Protein AF-A0A6J8CSV7-F1 (afdb_monomer_lite)

InterPro domains:
  IPR000152 EGF-type aspartate/asparagine hydroxylation site [PS00010] (107-118)
  IPR000742 EGF-like domain [PS00022] (116-127)
  IPR000742 EGF-like domain [PS50026] (93-128)
  IPR000742 EGF-like domain [SM00181] (62-91)
  IPR000742 EGF-like domain [SM00181] (96-128)
  IPR000884 Thrombospondin type-1 (TSP1) repeat [PF00090] (6-43)
  IPR000884 Thrombospondin type-1 (TSP1) repeat [PS50092] (1-47)
  IPR000884 Thrombospondin type-1 (TSP1) repeat [SM00209] (4-68)
  IPR001881 EGF-like calcium-binding domain [SM00179] (93-128)
  IPR018097 EGF-like calcium-binding, conserved site [PS01187] (93-116)
  IPR036383 Thrombospondin type-1 repeat superfamily [G3DSA:2.20.100.10] (1-52)
  IPR036383 Thrombospondin type-1 repeat superfamily [SSF82895] (3-42)

Foldseek 3Di:
DKDKFDKDDWDDFPDPDDDTDIDIDTDIDFDVPDPPPDPVSRCVVVVPPPPPPPPPPPPPVLDDQQADAFHQDPVVRFTDHDQQFDDRRSPDGDFPCPVVQADAFDWDGDRNAIQGPHDPQADDRRRPHGDVVVVVVVVVVVVVVVVVVVVVVVVVVVVVVVVVVPDDDDDDDDDDDDDDDDDDDD

pLDDT: mean 77.78, std 17.69, range [32.94, 98.19]

Organism: Mytilus coruscus (NCBI:txid42192)

Secondary structure (DSSP, 8-state):
--EEEEEPPPPPPS-SSS-------EEEEPPTTSSS--HHHHHHHTT---GGG--------S-SS--SSEEEETTTTEEEEPTTEESSSS-EE--TTTT---SSEEEEEETTEEEEEE-TTEETTTT-EE-HHHHHHHHHHHHHHHHHHHHHHHHHHHHHHHHTT-----------PPP-------

Sequence (186 aa):
MCDILDWNNWSQCNATCGGGSRLRNRKINCNANWKPFTLENCLKNCNITDKKWMTKGMEHELCKPSCHNGTYNYIKQRCTCSIGFSGICCEKDKDECKEKPCQYGQCRDRVNDFYCKCHAFFEGKRCSEMKIWAIAFVSAAVLALMMLTCLFLFCIKKYGKDNNQRIEPQRNRNITRPTSKPCAWP

Radius of gyration: 48.18 Å; chains: 1; bounding box: 110×53×134 Å

Structure (mmCIF, N/CA/C/O backbone):
data_AF-A0A6J8CSV7-F1
#
_entry.id   AF-A0A6J8CSV7-F1
#
loop_
_atom_site.group_PDB
_atom_site.id
_atom_site.type_symbol
_atom_site.label_atom_id
_atom_site.label_alt_id
_atom_site.label_comp_id
_atom_site.label_asym_id
_atom_site.label_entity_id
_atom_site.label_seq_id
_atom_site.pdbx_PDB_ins_code
_atom_site.Cartn_x
_atom_site.Cartn_y
_atom_site.Cartn_z
_atom_site.occupancy
_atom_site.B_iso_or_equiv
_atom_site.auth_seq_id
_atom_site.auth_comp_id
_atom_site.auth_asym_id
_atom_site.auth_atom_id
_atom_site.pdbx_PDB_model_num
ATOM 1 N N . MET A 1 1 ? 2.158 -15.127 -24.846 1.00 77.00 1 MET A N 1
ATOM 2 C CA . MET A 1 1 ? 2.853 -15.187 -26.143 1.00 77.00 1 MET A CA 1
ATOM 3 C C . MET A 1 1 ? 4.097 -14.319 -26.097 1.00 77.00 1 MET A C 1
ATOM 5 O O . MET A 1 1 ? 4.109 -13.360 -25.329 1.00 77.00 1 MET A O 1
ATOM 9 N N . CYS A 1 2 ? 5.141 -14.727 -26.818 1.00 85.12 2 CYS A N 1
ATOM 10 C CA . CYS A 1 2 ? 6.313 -13.907 -27.100 1.00 85.12 2 CYS A CA 1
ATOM 11 C C . CYS A 1 2 ? 6.367 -13.707 -28.607 1.00 85.12 2 CYS A C 1
ATOM 13 O O . CYS A 1 2 ? 6.588 -14.686 -29.319 1.00 85.12 2 CYS A O 1
ATOM 15 N N . ASP A 1 3 ? 6.206 -12.470 -29.063 1.00 87.38 3 ASP A N 1
ATOM 16 C CA . ASP A 1 3 ? 6.235 -12.163 -30.489 1.00 87.38 3 ASP A CA 1
ATOM 17 C C . ASP A 1 3 ? 7.453 -11.287 -30.770 1.00 87.38 3 ASP A C 1
ATOM 19 O O . ASP A 1 3 ? 7.560 -10.153 -30.293 1.00 87.38 3 ASP A O 1
ATOM 23 N N . ILE A 1 4 ? 8.414 -11.839 -31.506 1.00 85.69 4 ILE A N 1
ATOM 24 C CA . ILE A 1 4 ? 9.614 -11.118 -31.926 1.00 85.69 4 ILE A CA 1
ATOM 25 C C . ILE A 1 4 ? 9.281 -10.456 -33.257 1.00 85.69 4 ILE A C 1
ATOM 27 O O . ILE A 1 4 ? 9.071 -11.143 -34.252 1.00 85.69 4 ILE A O 1
ATOM 31 N N . LEU A 1 5 ? 9.217 -9.128 -33.258 1.00 84.56 5 LEU A N 1
ATOM 32 C CA . LEU A 1 5 ? 8.944 -8.355 -34.461 1.00 84.56 5 LEU A CA 1
ATOM 33 C C . LEU A 1 5 ? 10.186 -8.290 -35.354 1.00 84.56 5 LEU A C 1
ATOM 35 O O . LEU A 1 5 ? 11.325 -8.462 -34.899 1.00 84.56 5 LEU A O 1
ATOM 39 N N . ASP A 1 6 ? 9.947 -8.002 -36.628 1.00 88.19 6 ASP A N 1
ATOM 40 C CA . ASP A 1 6 ? 11.003 -7.851 -37.615 1.00 88.19 6 ASP A CA 1
ATOM 41 C C . ASP A 1 6 ? 11.938 -6.680 -37.300 1.00 88.19 6 ASP A C 1
ATOM 43 O O . ASP A 1 6 ? 11.632 -5.741 -36.554 1.00 88.19 6 ASP A O 1
ATOM 47 N N . TRP A 1 7 ? 13.128 -6.757 -37.886 1.00 83.88 7 TRP A N 1
ATOM 48 C CA . TRP A 1 7 ? 14.096 -5.675 -37.838 1.00 83.88 7 TRP A CA 1
ATOM 49 C C . TRP A 1 7 ? 13.594 -4.452 -38.596 1.00 83.88 7 TRP A C 1
ATOM 51 O O . TRP A 1 7 ? 13.062 -4.562 -39.697 1.00 83.88 7 TRP A O 1
ATOM 61 N N . ASN A 1 8 ? 13.842 -3.273 -38.033 1.00 85.94 8 ASN A N 1
ATOM 62 C CA . ASN A 1 8 ? 13.690 -2.033 -38.769 1.00 85.94 8 ASN A CA 1
AT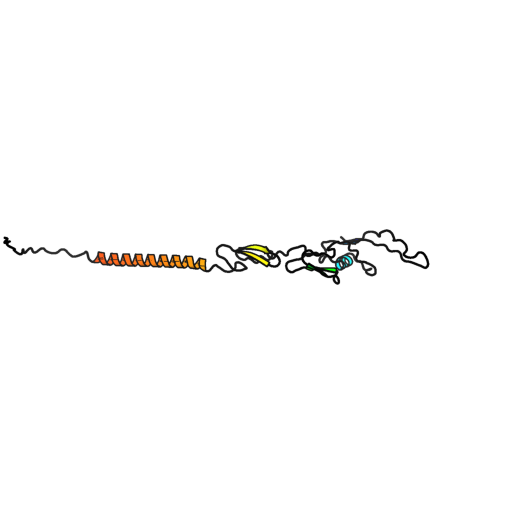OM 63 C C . ASN A 1 8 ? 14.792 -1.877 -39.835 1.00 85.94 8 ASN A C 1
ATOM 65 O O . ASN A 1 8 ? 15.772 -2.632 -39.897 1.00 85.94 8 ASN A O 1
ATOM 69 N N . ASN A 1 9 ? 14.622 -0.855 -40.672 1.00 92.81 9 ASN A N 1
ATOM 70 C CA . ASN A 1 9 ? 15.614 -0.492 -41.671 1.00 92.81 9 ASN A CA 1
ATOM 71 C C . ASN A 1 9 ? 16.932 -0.065 -41.014 1.00 92.81 9 ASN A C 1
ATOM 73 O O . ASN A 1 9 ? 16.951 0.612 -39.985 1.00 92.81 9 ASN A O 1
ATOM 77 N N . TRP A 1 10 ? 18.043 -0.427 -41.656 1.00 88.62 10 TRP A N 1
ATOM 78 C CA . TRP A 1 10 ? 19.374 0.003 -41.244 1.00 88.62 10 TRP A CA 1
ATOM 79 C C . TRP A 1 10 ? 19.507 1.529 -41.256 1.00 88.62 10 TRP A C 1
ATOM 81 O O . TRP A 1 10 ? 19.163 2.180 -42.244 1.00 88.62 10 TRP A O 1
ATOM 91 N N . SER A 1 11 ? 20.118 2.079 -40.208 1.00 86.31 11 SER A N 1
ATOM 92 C CA . SER A 1 11 ? 20.538 3.476 -40.138 1.00 86.31 11 SER A CA 1
ATOM 93 C C . SER A 1 11 ? 21.521 3.815 -41.257 1.00 86.31 11 SER A C 1
ATOM 95 O O . SER A 1 11 ? 22.087 2.937 -41.922 1.00 86.31 11 SER A O 1
ATOM 97 N N . GLN A 1 12 ? 21.780 5.106 -41.441 1.00 90.62 12 GLN A N 1
ATOM 98 C CA . GLN A 1 12 ? 22.917 5.549 -42.241 1.00 90.62 12 GLN A CA 1
ATOM 99 C C . GLN A 1 12 ? 24.236 5.068 -41.613 1.00 90.62 12 GLN A C 1
ATOM 101 O O . GLN A 1 12 ? 24.296 4.768 -40.415 1.00 90.62 12 GLN A O 1
ATOM 106 N N . CYS A 1 13 ? 25.268 4.926 -42.445 1.00 89.19 13 CYS A N 1
ATOM 107 C CA . CYS A 1 13 ? 26.605 4.574 -41.981 1.00 89.19 13 CYS A CA 1
ATOM 108 C C . CYS A 1 13 ? 27.175 5.727 -41.154 1.00 89.19 13 CYS A C 1
ATOM 110 O O . CYS A 1 13 ? 27.112 6.874 -41.585 1.00 89.19 13 CYS A O 1
ATOM 112 N N . ASN A 1 14 ? 27.750 5.419 -39.991 1.00 87.25 14 ASN A N 1
ATOM 113 C CA . ASN A 1 14 ? 28.342 6.436 -39.120 1.00 87.25 14 ASN A CA 1
ATOM 114 C C . ASN A 1 14 ? 29.650 7.039 -39.672 1.00 87.25 14 ASN A C 1
ATOM 116 O O . ASN A 1 14 ? 30.176 7.991 -39.108 1.00 87.25 14 ASN A O 1
ATOM 120 N N . ALA A 1 15 ? 30.200 6.478 -40.749 1.00 85.44 15 ALA A N 1
ATOM 121 C CA . ALA A 1 15 ? 31.401 6.986 -41.398 1.00 85.44 15 ALA A CA 1
ATOM 122 C C . ALA A 1 15 ? 31.190 7.103 -42.906 1.00 85.44 15 ALA A C 1
ATOM 124 O O . ALA A 1 15 ? 30.519 6.272 -43.524 1.00 85.44 15 ALA A O 1
ATOM 125 N N . THR A 1 16 ? 31.806 8.127 -43.485 1.00 86.19 16 THR A N 1
ATOM 126 C CA . THR A 1 16 ? 31.792 8.402 -44.923 1.00 86.19 16 THR A CA 1
ATOM 127 C C . THR A 1 16 ? 32.973 7.753 -45.657 1.00 86.19 16 THR A C 1
ATOM 129 O O . THR A 1 16 ? 32.864 7.499 -46.852 1.00 86.19 16 THR A O 1
ATOM 132 N N . CYS A 1 17 ? 34.070 7.414 -44.964 1.00 85.25 17 CYS A N 1
ATOM 133 C CA . CYS A 1 17 ? 35.192 6.616 -45.479 1.00 85.25 17 CYS A CA 1
ATOM 134 C C . CYS A 1 17 ? 35.947 5.899 -44.335 1.00 85.25 17 CYS A C 1
ATOM 136 O O . CYS A 1 17 ? 35.739 6.212 -43.167 1.00 85.25 17 CYS A O 1
ATOM 138 N N . GLY A 1 18 ? 36.803 4.918 -44.657 1.00 75.56 18 GLY A N 1
ATOM 139 C CA . GLY A 1 18 ? 37.698 4.264 -43.679 1.00 75.56 18 GLY A CA 1
ATOM 140 C C . GLY A 1 18 ? 37.082 3.157 -42.808 1.00 75.56 18 GLY A C 1
ATOM 141 O O . GLY A 1 18 ? 37.737 2.671 -41.892 1.00 75.56 18 GLY A O 1
ATOM 142 N N . GLY A 1 19 ? 35.853 2.728 -43.108 1.00 76.81 19 GLY A N 1
ATOM 143 C CA . GLY A 1 19 ? 35.099 1.766 -42.299 1.00 76.81 19 GLY A CA 1
ATOM 144 C C . GLY A 1 19 ? 34.174 2.458 -41.293 1.00 76.81 19 GLY A C 1
ATOM 145 O O . GLY A 1 19 ? 34.492 3.507 -40.744 1.00 76.81 19 GLY A O 1
ATOM 146 N N . GLY A 1 20 ? 32.989 1.886 -41.080 1.00 79.81 20 GLY A N 1
ATOM 147 C CA . GLY A 1 20 ? 31.949 2.451 -40.222 1.00 79.81 20 GLY A CA 1
ATOM 148 C C . GLY A 1 20 ? 30.902 1.414 -39.833 1.00 79.81 20 GLY A C 1
ATOM 149 O O . GLY A 1 20 ? 30.925 0.279 -40.305 1.00 79.81 20 GLY A O 1
ATOM 150 N N . SER A 1 21 ? 29.968 1.820 -38.976 1.00 82.88 21 SER A N 1
ATOM 151 C CA . SER A 1 21 ? 28.922 0.944 -38.440 1.00 82.88 21 SER A CA 1
ATOM 152 C C . SER A 1 21 ? 27.534 1.464 -38.805 1.00 82.88 21 SER A C 1
ATOM 154 O O . SER A 1 21 ? 27.313 2.675 -38.873 1.00 82.88 21 SER A O 1
ATOM 156 N N . ARG A 1 22 ? 26.591 0.540 -39.019 1.00 81.56 22 ARG A N 1
ATOM 157 C CA . ARG A 1 22 ? 25.156 0.818 -39.177 1.00 81.56 22 ARG A CA 1
ATOM 158 C C . ARG A 1 22 ? 24.401 0.177 -38.018 1.00 81.56 22 ARG A C 1
ATOM 160 O O . ARG A 1 22 ? 24.795 -0.877 -37.527 1.00 81.56 22 ARG A O 1
ATOM 167 N N . LEU A 1 23 ? 23.318 0.808 -37.595 1.00 81.81 23 LEU A N 1
ATOM 168 C CA . LEU A 1 23 ? 22.478 0.380 -36.481 1.00 81.81 23 LEU A CA 1
ATOM 169 C C . LEU A 1 23 ? 21.093 -0.004 -37.000 1.00 81.81 23 LEU A C 1
ATOM 171 O O . LEU A 1 23 ? 20.572 0.622 -37.917 1.00 81.81 23 LEU A O 1
ATOM 175 N N . ARG A 1 24 ? 20.482 -1.020 -36.402 1.00 81.12 24 ARG A N 1
ATOM 176 C CA . ARG A 1 24 ? 19.069 -1.362 -36.588 1.00 81.12 24 ARG A CA 1
ATOM 177 C C . ARG A 1 24 ? 18.530 -1.961 -35.295 1.00 81.12 24 ARG A C 1
ATOM 179 O O . ARG A 1 24 ? 19.287 -2.561 -34.536 1.00 81.12 24 ARG A O 1
ATOM 186 N N . ASN A 1 25 ? 17.231 -1.832 -35.075 1.00 80.81 25 ASN A N 1
ATOM 187 C CA . ASN A 1 25 ? 16.516 -2.256 -33.878 1.00 80.81 25 ASN A CA 1
ATOM 188 C C . ASN A 1 25 ? 15.333 -3.154 -34.270 1.00 80.81 25 ASN A C 1
ATOM 190 O O . ASN A 1 25 ? 14.798 -3.046 -35.370 1.00 80.81 25 ASN A O 1
ATOM 194 N N . ARG A 1 26 ? 14.886 -4.009 -33.352 1.00 77.62 26 ARG A N 1
ATOM 195 C CA . ARG A 1 26 ? 13.626 -4.761 -33.458 1.00 77.62 26 ARG A CA 1
ATOM 196 C C . ARG A 1 26 ? 12.911 -4.752 -32.114 1.00 77.62 26 ARG A C 1
ATOM 198 O O . ARG A 1 26 ? 13.563 -4.580 -31.084 1.00 77.62 26 ARG A O 1
ATOM 205 N N . LYS A 1 27 ? 11.592 -4.937 -32.119 1.00 82.00 27 LYS A N 1
ATOM 206 C CA . LYS A 1 27 ? 10.767 -4.960 -30.901 1.00 82.00 27 LYS A CA 1
ATOM 207 C C . LYS A 1 27 ? 10.427 -6.399 -30.505 1.00 82.00 27 LYS A C 1
ATOM 209 O O . LYS A 1 27 ? 10.372 -7.287 -31.350 1.00 82.00 27 LYS A O 1
ATOM 214 N N . ILE A 1 28 ? 10.210 -6.624 -29.212 1.00 81.62 28 ILE A N 1
ATOM 215 C CA . ILE A 1 28 ? 9.764 -7.911 -28.669 1.00 81.62 28 ILE A CA 1
ATOM 216 C C . ILE A 1 28 ? 8.514 -7.635 -27.841 1.00 81.62 28 ILE A C 1
ATOM 218 O O . ILE A 1 28 ? 8.578 -6.888 -26.865 1.00 81.62 28 ILE A O 1
ATOM 222 N N . ASN A 1 29 ? 7.394 -8.239 -28.223 1.00 83.00 29 ASN A N 1
ATOM 223 C CA . ASN A 1 29 ? 6.158 -8.176 -27.460 1.00 83.00 29 ASN A CA 1
ATOM 224 C C . ASN A 1 29 ? 6.136 -9.312 -26.437 1.00 83.00 29 ASN A C 1
ATOM 226 O O . ASN A 1 29 ? 6.182 -10.494 -26.781 1.00 83.00 29 ASN A O 1
ATOM 230 N N . CYS A 1 30 ? 6.072 -8.934 -25.163 1.00 81.38 30 CYS A N 1
ATOM 231 C CA . CYS A 1 30 ? 6.085 -9.847 -24.027 1.00 81.38 30 CYS A CA 1
ATOM 232 C C . CYS A 1 30 ? 4.669 -10.049 -23.479 1.00 81.38 30 CYS A C 1
ATOM 234 O O . CYS A 1 30 ? 3.873 -9.112 -23.432 1.00 81.38 30 CYS A O 1
ATOM 236 N N . ASN A 1 31 ? 4.373 -11.233 -22.945 1.00 81.88 31 ASN A N 1
ATOM 237 C CA . ASN A 1 31 ? 3.118 -11.450 -22.230 1.00 81.88 31 ASN A CA 1
ATOM 238 C C . ASN A 1 31 ? 3.108 -10.705 -20.883 1.00 81.88 31 ASN A C 1
ATOM 240 O O . ASN A 1 31 ? 3.888 -11.040 -19.989 1.00 81.88 31 ASN A O 1
ATOM 244 N N . ALA A 1 32 ? 2.173 -9.768 -20.704 1.00 72.62 32 ALA A N 1
ATOM 245 C CA . ALA A 1 32 ? 1.985 -9.020 -19.457 1.00 72.62 32 ALA A CA 1
ATOM 246 C C . ALA A 1 32 ? 1.638 -9.909 -18.242 1.00 72.62 32 ALA A C 1
ATOM 248 O O . ALA A 1 32 ? 1.833 -9.506 -17.096 1.00 72.62 32 ALA A O 1
ATOM 249 N N . ASN A 1 33 ? 1.165 -11.140 -18.474 1.00 76.88 33 ASN A N 1
ATOM 250 C CA . ASN A 1 33 ? 0.809 -12.080 -17.408 1.00 76.88 33 ASN A CA 1
ATOM 251 C C . ASN A 1 33 ? 2.023 -12.755 -16.746 1.00 76.88 33 ASN A C 1
ATOM 253 O O . ASN A 1 33 ? 1.869 -13.410 -15.714 1.00 76.88 33 ASN A O 1
ATOM 257 N N . TRP A 1 34 ? 3.228 -12.619 -17.305 1.00 79.00 34 TRP A N 1
ATOM 258 C CA . TRP A 1 34 ? 4.438 -13.161 -16.690 1.00 79.00 34 TRP A CA 1
ATOM 259 C C . TRP A 1 34 ? 4.845 -12.330 -15.475 1.00 79.00 34 TRP A C 1
ATOM 261 O O . TRP A 1 34 ? 5.184 -11.158 -15.607 1.00 79.00 34 TRP A O 1
ATOM 271 N N . LYS A 1 35 ? 4.815 -12.938 -14.281 1.00 72.00 35 LYS A N 1
ATOM 272 C CA . LYS A 1 35 ? 5.133 -12.267 -13.014 1.00 72.00 35 LYS A CA 1
ATOM 273 C C . LYS A 1 35 ? 6.465 -12.761 -12.423 1.00 72.00 35 LYS A C 1
ATOM 275 O O . LYS A 1 35 ? 6.652 -13.971 -12.330 1.00 72.00 35 LYS A O 1
ATOM 280 N N . PRO A 1 36 ? 7.350 -11.854 -11.962 1.00 71.94 36 PRO A N 1
ATOM 281 C CA . PRO A 1 36 ? 7.267 -10.402 -12.130 1.00 71.94 36 PRO A CA 1
ATOM 282 C C . PRO A 1 36 ? 7.465 -10.003 -13.602 1.00 71.94 36 PRO A C 1
ATOM 284 O O . PRO A 1 36 ? 8.279 -10.606 -14.304 1.00 71.94 36 PRO A O 1
ATOM 287 N N . PHE A 1 37 ? 6.722 -8.994 -14.064 1.00 70.94 37 PHE A N 1
ATOM 288 C CA . PHE A 1 37 ? 6.842 -8.500 -15.436 1.00 70.94 37 PHE A CA 1
ATOM 289 C C . PHE A 1 37 ? 8.107 -7.645 -15.543 1.00 70.94 37 PHE A C 1
ATOM 291 O O . PHE A 1 37 ? 8.097 -6.447 -15.269 1.00 70.94 37 PHE A O 1
ATOM 298 N N . THR A 1 38 ? 9.228 -8.298 -15.847 1.00 71.19 38 THR A N 1
ATOM 299 C CA . THR A 1 38 ? 10.552 -7.678 -15.974 1.00 71.19 38 THR A CA 1
ATOM 300 C C . THR A 1 38 ? 11.145 -7.958 -17.348 1.00 71.19 38 THR A C 1
ATOM 302 O O . THR A 1 38 ? 10.816 -8.956 -17.990 1.00 71.19 38 THR A O 1
ATOM 305 N N . LEU A 1 39 ? 12.066 -7.096 -17.787 1.00 70.12 39 LEU A N 1
ATOM 306 C CA . LEU A 1 39 ? 12.843 -7.317 -19.010 1.00 70.12 39 LEU A CA 1
ATOM 307 C C . LEU A 1 39 ? 13.570 -8.659 -18.975 1.00 70.12 39 LEU A C 1
ATOM 309 O O . LEU A 1 39 ? 13.531 -9.397 -19.948 1.00 70.12 39 LEU A O 1
ATOM 313 N N . GLU A 1 40 ? 14.183 -9.001 -17.844 1.00 75.38 40 GLU A N 1
ATOM 314 C CA . GLU A 1 40 ? 14.898 -10.265 -17.690 1.00 75.38 40 GLU A CA 1
ATOM 315 C C . GLU A 1 40 ? 13.974 -11.473 -17.876 1.00 75.38 40 GLU A C 1
ATOM 317 O O . GLU A 1 40 ? 14.308 -12.383 -18.632 1.00 75.38 40 GLU A O 1
ATOM 322 N N . ASN A 1 41 ? 12.783 -11.446 -17.269 1.00 77.75 41 ASN A N 1
ATOM 323 C CA . ASN A 1 41 ? 11.800 -12.513 -17.438 1.00 77.75 41 ASN A CA 1
ATOM 324 C C . ASN A 1 41 ? 11.232 -12.559 -18.852 1.00 77.75 41 ASN A C 1
ATOM 326 O O . ASN A 1 41 ? 11.026 -13.650 -19.374 1.00 77.75 41 ASN A O 1
ATOM 330 N N . CYS A 1 42 ? 11.014 -11.410 -19.497 1.00 79.62 42 CYS A N 1
ATOM 331 C CA . CYS A 1 42 ? 10.612 -11.407 -20.896 1.00 79.62 42 CYS A CA 1
ATOM 332 C C . CYS A 1 42 ? 11.691 -12.034 -21.787 1.00 79.62 42 CYS A C 1
ATOM 334 O O . CYS A 1 42 ? 11.392 -12.970 -22.518 1.00 79.62 42 CYS A O 1
ATOM 336 N N . LEU A 1 43 ? 12.947 -11.586 -21.690 1.00 81.50 43 LEU A N 1
ATOM 337 C CA . LEU A 1 43 ? 14.052 -12.122 -22.492 1.00 81.50 43 LEU A CA 1
ATOM 338 C C . LEU A 1 43 ? 14.259 -13.617 -22.245 1.00 81.50 43 LEU A C 1
ATOM 340 O O . LEU A 1 43 ? 14.470 -14.368 -23.194 1.00 81.50 43 LEU A O 1
ATOM 344 N N . LYS A 1 44 ? 14.145 -14.055 -20.987 1.00 83.56 44 LYS A N 1
ATOM 345 C CA . LYS A 1 44 ? 14.223 -15.468 -20.607 1.00 83.56 44 LYS A CA 1
ATOM 346 C C . LYS A 1 44 ? 13.092 -16.282 -21.234 1.00 83.56 44 LYS A C 1
ATOM 348 O O . LYS A 1 44 ? 13.359 -17.296 -21.868 1.00 83.56 44 LYS A O 1
ATOM 353 N N . ASN A 1 45 ? 11.848 -15.829 -21.102 1.00 84.06 45 ASN A N 1
ATOM 354 C CA . ASN A 1 45 ? 10.684 -16.541 -21.634 1.00 84.06 45 ASN A CA 1
ATOM 355 C C . ASN A 1 45 ? 10.600 -16.486 -23.170 1.00 84.06 45 ASN A C 1
ATOM 357 O O . A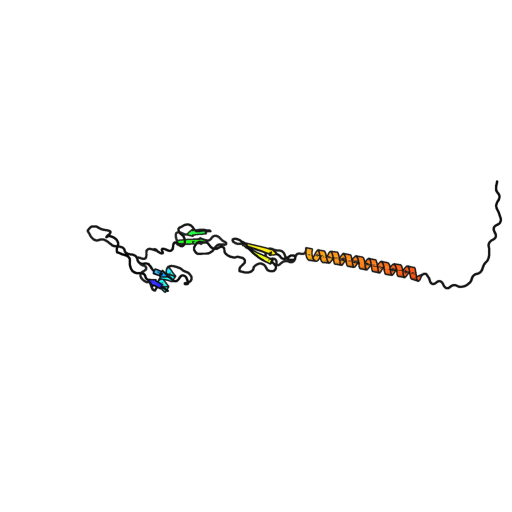SN A 1 45 ? 9.961 -17.338 -23.778 1.00 84.06 45 ASN A O 1
ATOM 361 N N . CYS A 1 46 ? 11.256 -15.505 -23.791 1.00 85.06 46 CYS A N 1
ATOM 362 C CA . CYS A 1 46 ? 11.439 -15.382 -25.236 1.00 85.06 46 CYS A CA 1
ATOM 363 C C . CYS A 1 46 ? 12.709 -16.076 -25.763 1.00 85.06 46 CYS A C 1
ATOM 365 O O . CYS A 1 46 ? 12.986 -15.992 -26.956 1.00 85.06 46 CYS A O 1
ATOM 367 N N . ASN A 1 47 ? 13.495 -16.724 -24.894 1.00 85.38 47 ASN A N 1
ATOM 368 C CA . ASN A 1 47 ? 14.765 -17.379 -25.220 1.00 85.38 47 ASN A CA 1
ATOM 369 C C . ASN A 1 47 ? 15.767 -16.485 -25.987 1.00 85.38 47 ASN A C 1
ATOM 371 O O . ASN A 1 47 ? 16.398 -16.905 -26.955 1.00 85.38 47 ASN A O 1
ATOM 375 N N . ILE A 1 48 ? 15.905 -15.224 -25.566 1.00 80.38 48 ILE A N 1
ATOM 376 C CA . ILE A 1 48 ? 16.831 -14.262 -26.173 1.00 80.38 48 ILE A CA 1
ATOM 377 C C . ILE A 1 48 ? 18.152 -14.260 -25.402 1.00 80.38 48 ILE A C 1
ATOM 379 O O . ILE A 1 48 ? 18.233 -13.796 -24.262 1.00 80.38 48 ILE A O 1
ATOM 383 N N . THR A 1 49 ? 19.204 -14.765 -26.041 1.00 70.69 49 THR A N 1
ATOM 384 C CA . THR A 1 49 ? 20.546 -14.912 -25.453 1.00 70.69 49 THR A CA 1
ATOM 385 C C . THR A 1 49 ? 21.494 -13.763 -25.812 1.00 70.69 49 THR A C 1
ATOM 387 O O . THR A 1 49 ? 22.398 -13.454 -25.033 1.00 70.69 49 THR A O 1
ATOM 390 N N . ASP A 1 50 ? 21.257 -13.069 -26.931 1.00 66.56 50 ASP A N 1
ATOM 391 C CA . ASP A 1 50 ? 22.072 -11.945 -27.414 1.00 66.56 50 ASP A CA 1
ATOM 392 C C . ASP A 1 50 ? 21.781 -10.640 -26.663 1.00 66.56 50 ASP A C 1
ATOM 394 O O . ASP A 1 50 ? 21.183 -9.692 -27.170 1.00 66.56 50 ASP A O 1
ATOM 398 N N . LYS A 1 51 ? 22.248 -10.572 -25.417 1.00 61.41 51 LYS A N 1
ATOM 399 C CA . LYS A 1 51 ? 22.107 -9.391 -24.547 1.00 61.41 51 LYS A CA 1
ATOM 400 C C . LYS A 1 51 ? 23.076 -8.254 -24.902 1.00 61.41 51 LYS A C 1
ATOM 402 O O . LYS A 1 51 ? 22.946 -7.153 -24.377 1.00 61.41 51 LYS A O 1
ATOM 407 N N . LYS A 1 52 ? 24.064 -8.513 -25.771 1.00 53.50 52 LYS A N 1
ATOM 408 C CA . LYS A 1 52 ? 25.283 -7.693 -25.931 1.00 53.50 52 LYS A CA 1
ATOM 409 C C . LYS A 1 52 ? 25.061 -6.319 -26.581 1.00 53.50 52 LYS A C 1
ATOM 411 O O . LYS A 1 52 ? 25.921 -5.458 -26.463 1.00 53.50 52 LYS A O 1
ATOM 416 N N . TRP A 1 53 ? 23.909 -6.091 -27.209 1.00 51.38 53 TRP A N 1
ATOM 417 C CA . TRP A 1 53 ? 23.594 -4.831 -27.901 1.00 51.38 53 TRP A CA 1
ATOM 418 C C . TRP A 1 53 ? 22.129 -4.417 -27.754 1.00 51.38 53 TRP A C 1
ATOM 420 O O . TRP A 1 53 ? 21.636 -3.573 -28.498 1.00 51.38 53 TRP A O 1
ATOM 430 N N . MET A 1 54 ? 21.421 -5.006 -26.786 1.00 51.88 54 MET A N 1
ATOM 431 C CA . MET A 1 54 ? 20.088 -4.547 -26.420 1.00 51.88 54 MET A CA 1
ATOM 432 C C . MET A 1 54 ? 20.244 -3.244 -25.637 1.00 51.88 54 MET A C 1
ATOM 434 O O . MET A 1 54 ? 20.330 -3.246 -24.409 1.00 51.88 54 MET A O 1
ATOM 438 N N . THR A 1 55 ? 20.295 -2.108 -26.335 1.00 50.00 55 THR A N 1
ATOM 439 C CA . THR A 1 55 ? 19.929 -0.849 -25.689 1.00 50.00 55 THR A CA 1
ATOM 440 C C . THR A 1 55 ? 18.505 -1.039 -25.187 1.00 50.00 55 THR A C 1
ATOM 442 O O . THR A 1 55 ? 17.663 -1.610 -25.881 1.00 50.00 55 THR A O 1
ATOM 445 N N . LYS A 1 56 ? 18.253 -0.674 -23.930 1.00 48.84 56 LYS A N 1
ATOM 446 C CA . LYS A 1 56 ? 16.959 -0.831 -23.265 1.00 48.84 56 LYS A CA 1
ATOM 447 C C . LYS A 1 56 ? 15.931 0.110 -23.907 1.00 48.84 56 LYS A C 1
ATOM 449 O O . LYS A 1 56 ? 15.476 1.059 -23.293 1.00 48.84 56 LYS A O 1
ATOM 454 N N . GLY A 1 57 ? 15.554 -0.171 -25.146 1.00 44.38 57 GLY A N 1
ATOM 455 C CA . GLY A 1 57 ? 14.337 0.279 -25.791 1.00 44.38 57 GLY A CA 1
ATOM 456 C C . GLY A 1 57 ? 13.209 -0.667 -25.408 1.00 44.38 57 GLY A C 1
ATOM 457 O O . GLY A 1 57 ? 12.508 -1.180 -26.273 1.00 44.38 57 GLY A O 1
ATOM 458 N N . MET A 1 58 ? 13.027 -0.916 -24.106 1.00 41.91 58 MET A N 1
ATOM 459 C CA . MET A 1 58 ? 11.658 -1.091 -23.656 1.00 41.91 58 MET A CA 1
ATOM 460 C C . MET A 1 58 ? 11.039 0.284 -23.847 1.00 41.91 58 MET A C 1
ATOM 462 O O . MET A 1 58 ? 11.122 1.143 -22.976 1.00 41.91 58 MET A O 1
ATOM 466 N N . GLU A 1 59 ? 10.427 0.484 -25.006 1.00 42.25 59 GLU A N 1
ATOM 467 C CA . GLU A 1 59 ? 9.329 1.424 -25.167 1.00 42.25 59 GLU A CA 1
ATOM 468 C C . GLU A 1 59 ? 8.143 0.863 -24.373 1.00 42.25 59 GLU A C 1
ATOM 470 O O . GLU A 1 59 ? 7.110 0.458 -24.881 1.00 42.25 59 GLU A O 1
ATOM 475 N N . HIS A 1 60 ? 8.366 0.726 -23.079 1.00 40.81 60 HIS A N 1
ATOM 476 C CA . HIS A 1 60 ? 7.333 0.803 -22.100 1.00 40.81 60 HIS A CA 1
ATOM 477 C C . HIS A 1 60 ? 7.677 2.129 -21.440 1.00 40.81 60 HIS A C 1
ATOM 479 O O . HIS A 1 60 ? 8.587 2.227 -20.612 1.00 40.81 60 HIS A O 1
ATOM 485 N N . GLU A 1 61 ? 6.974 3.170 -21.868 1.00 50.22 61 GLU A N 1
ATOM 486 C CA . GLU A 1 61 ? 6.602 4.270 -20.991 1.00 50.22 61 GLU A CA 1
ATOM 487 C C . GLU A 1 61 ? 5.938 3.678 -19.733 1.00 50.22 61 GLU A C 1
ATOM 489 O O . GLU A 1 61 ? 4.731 3.762 -19.568 1.00 50.22 61 GLU A O 1
ATOM 494 N N . LEU A 1 62 ? 6.667 2.956 -18.878 1.00 60.44 62 LEU A N 1
ATOM 495 C CA . LEU A 1 62 ? 6.082 2.460 -17.639 1.00 60.44 62 LEU A CA 1
ATOM 496 C C . LEU A 1 62 ? 6.023 3.648 -16.716 1.00 60.44 62 LEU A C 1
ATOM 498 O O . LEU A 1 62 ? 4.942 4.158 -16.494 1.00 60.44 62 LEU A O 1
ATOM 502 N N . CYS A 1 63 ? 7.181 4.191 -16.361 1.00 61.59 63 CYS A N 1
ATOM 503 C CA . CYS A 1 63 ? 7.303 5.518 -15.790 1.00 61.59 63 CYS A CA 1
ATOM 504 C C . CYS A 1 63 ? 8.465 6.222 -16.491 1.00 61.59 63 CYS A C 1
ATOM 506 O O . CYS A 1 63 ? 9.624 5.869 -16.269 1.00 61.59 63 CYS A O 1
ATOM 508 N N . LYS A 1 64 ? 8.184 7.249 -17.310 1.00 63.72 64 LYS A N 1
ATOM 509 C CA . LYS A 1 64 ? 9.136 8.371 -17.499 1.00 63.72 64 LYS A CA 1
ATOM 510 C C . LYS A 1 64 ? 9.556 8.861 -16.091 1.00 63.72 64 LYS A C 1
ATOM 512 O O . LYS A 1 64 ? 8.836 8.535 -15.159 1.00 63.72 64 LYS A O 1
ATOM 517 N N . PRO A 1 65 ? 10.673 9.581 -15.856 1.00 65.00 65 PRO A N 1
ATOM 518 C CA . PRO A 1 65 ? 11.295 9.713 -14.516 1.00 65.00 65 PRO A CA 1
ATOM 519 C C . PRO A 1 65 ? 10.409 10.274 -13.374 1.00 65.00 65 PRO A C 1
ATOM 521 O O . PRO A 1 65 ? 10.862 10.384 -12.237 1.00 65.00 65 PRO A O 1
ATOM 524 N N . SER A 1 66 ? 9.154 10.607 -13.654 1.00 73.81 66 SER A N 1
ATOM 525 C CA . SER A 1 66 ? 8.056 10.818 -12.719 1.00 73.81 66 SER A CA 1
ATOM 526 C C . SER A 1 66 ? 7.399 9.505 -12.257 1.00 73.81 66 SER A C 1
ATOM 528 O O . SER A 1 66 ? 6.783 8.780 -13.034 1.00 73.81 66 SER A O 1
ATOM 530 N N . CYS A 1 67 ? 7.468 9.247 -10.954 1.00 86.31 67 CYS A N 1
ATOM 531 C CA . CYS A 1 67 ? 6.603 8.296 -10.250 1.00 86.31 67 CYS A CA 1
ATOM 532 C C . CYS A 1 67 ? 5.424 9.075 -9.634 1.00 86.31 67 CYS A C 1
ATOM 534 O O . CYS A 1 67 ? 5.610 10.238 -9.284 1.00 86.31 67 CYS A O 1
ATOM 536 N N . HIS A 1 68 ? 4.245 8.463 -9.461 1.00 88.94 68 HIS A N 1
ATOM 537 C CA . HIS A 1 68 ? 3.100 9.145 -8.832 1.00 88.94 68 HIS A CA 1
ATOM 538 C C . HIS A 1 68 ? 3.362 9.413 -7.344 1.00 88.94 68 HIS A C 1
ATOM 540 O O . HIS A 1 68 ? 3.522 10.556 -6.931 1.00 88.94 68 HIS A O 1
ATOM 546 N N . ASN A 1 69 ? 3.468 8.343 -6.552 1.00 92.06 69 ASN A N 1
ATOM 547 C CA . ASN A 1 69 ? 3.697 8.407 -5.108 1.00 92.06 69 ASN A CA 1
ATOM 548 C C . ASN A 1 69 ? 4.998 7.688 -4.742 1.00 92.06 69 ASN A C 1
ATOM 550 O O . ASN A 1 69 ? 5.000 6.651 -4.075 1.00 92.06 69 ASN A O 1
ATOM 554 N N . GLY A 1 70 ? 6.123 8.188 -5.251 1.00 90.69 70 GLY A N 1
ATOM 555 C CA . GLY A 1 70 ? 7.427 7.577 -5.013 1.00 90.69 70 GLY A CA 1
ATOM 556 C C . GLY A 1 70 ? 8.588 8.328 -5.651 1.00 90.69 70 GLY A C 1
ATOM 557 O O . GLY A 1 70 ? 8.416 9.376 -6.265 1.00 90.69 70 GLY A O 1
ATOM 558 N N . THR A 1 71 ? 9.784 7.760 -5.522 1.00 91.00 71 THR A N 1
ATOM 559 C CA . THR A 1 71 ? 11.018 8.305 -6.101 1.00 91.00 71 THR A CA 1
ATOM 560 C C . THR A 1 71 ? 11.575 7.376 -7.169 1.00 91.00 71 THR A C 1
ATOM 562 O O . THR A 1 71 ? 11.589 6.150 -7.020 1.00 91.00 71 THR A O 1
ATOM 565 N N . TYR A 1 72 ? 12.047 7.950 -8.275 1.00 84.38 72 TYR A N 1
ATOM 566 C CA . TYR A 1 72 ? 12.680 7.169 -9.328 1.00 84.38 72 TYR A CA 1
ATOM 567 C C . TYR A 1 72 ? 14.118 6.816 -8.939 1.00 84.38 72 TYR A C 1
ATOM 569 O O . TYR A 1 72 ? 14.938 7.687 -8.653 1.00 84.38 72 TYR A O 1
ATOM 577 N N . ASN A 1 73 ? 14.446 5.525 -8.938 1.00 83.94 73 ASN A N 1
ATOM 578 C CA . ASN A 1 73 ? 15.805 5.063 -8.705 1.00 83.94 73 ASN A CA 1
ATOM 579 C C . ASN A 1 73 ? 16.525 4.908 -10.050 1.00 83.94 73 ASN A C 1
ATOM 581 O O . ASN A 1 73 ? 16.275 3.945 -10.774 1.00 83.94 73 ASN A O 1
ATOM 585 N N . TYR A 1 74 ? 17.436 5.832 -10.363 1.00 77.69 74 TYR A N 1
ATOM 586 C CA . TYR A 1 74 ? 18.168 5.856 -11.637 1.00 77.69 74 TYR A CA 1
ATOM 587 C C . TYR A 1 74 ? 19.074 4.636 -11.852 1.00 77.69 74 TYR A C 1
ATOM 589 O O . TYR A 1 74 ? 19.200 4.164 -12.979 1.00 77.69 74 TYR A O 1
ATOM 597 N N . ILE A 1 75 ? 19.647 4.077 -10.782 1.00 77.44 75 ILE A N 1
ATOM 598 C CA . ILE A 1 75 ? 20.522 2.896 -10.851 1.00 77.44 75 ILE A CA 1
ATOM 599 C C . ILE A 1 75 ? 19.695 1.641 -11.160 1.00 77.44 75 ILE A C 1
ATOM 601 O O . ILE A 1 75 ? 20.037 0.854 -12.037 1.00 77.44 75 ILE A O 1
ATOM 605 N N . LYS A 1 76 ? 18.571 1.463 -10.457 1.00 75.44 76 LYS A N 1
ATOM 606 C CA . LYS A 1 76 ? 17.666 0.311 -10.621 1.00 75.44 76 LYS A CA 1
ATOM 607 C C . LYS A 1 76 ? 16.658 0.495 -11.760 1.00 75.44 76 LYS A C 1
ATOM 609 O O . LYS A 1 76 ? 15.919 -0.439 -12.059 1.00 75.44 76 LYS A O 1
ATOM 614 N N . GLN A 1 77 ? 16.616 1.685 -12.360 1.00 74.56 77 GLN A N 1
ATOM 615 C CA . GLN A 1 77 ? 15.689 2.101 -13.413 1.00 74.56 77 GLN A CA 1
ATOM 616 C C . GLN A 1 77 ? 14.233 1.706 -13.116 1.00 74.56 77 GLN A C 1
ATOM 618 O O . GLN A 1 77 ? 13.559 1.088 -13.944 1.00 74.56 77 GLN A O 1
ATOM 623 N N . ARG A 1 78 ? 13.785 1.991 -11.887 1.00 77.75 78 ARG A N 1
ATOM 624 C CA . ARG A 1 78 ? 12.438 1.676 -11.391 1.00 77.75 78 ARG A CA 1
ATOM 625 C C . ARG A 1 78 ? 12.000 2.657 -10.309 1.00 77.75 78 ARG A C 1
ATOM 627 O O . ARG A 1 78 ? 12.844 3.202 -9.596 1.00 77.75 78 ARG A O 1
ATOM 634 N N . CYS A 1 79 ? 10.692 2.796 -10.115 1.00 87.12 79 CYS A N 1
ATOM 635 C CA . CYS A 1 79 ? 10.148 3.545 -8.989 1.00 87.12 79 CYS A CA 1
ATOM 636 C C . CYS A 1 79 ? 10.348 2.801 -7.659 1.00 87.12 79 CYS A C 1
ATOM 638 O O . CYS A 1 79 ? 10.262 1.570 -7.573 1.00 87.12 79 CYS A O 1
ATOM 640 N N . THR A 1 80 ? 10.631 3.573 -6.616 1.00 91.69 80 THR A N 1
ATOM 641 C CA . THR A 1 80 ? 10.570 3.168 -5.212 1.00 91.69 80 THR A CA 1
ATOM 642 C C . THR A 1 80 ? 9.366 3.869 -4.608 1.00 91.69 80 THR A C 1
ATOM 644 O O . THR A 1 80 ? 9.372 5.088 -4.462 1.00 91.69 80 THR A O 1
ATOM 647 N N . CYS A 1 81 ? 8.313 3.106 -4.329 1.00 94.12 81 CYS A N 1
ATOM 648 C CA . CYS A 1 81 ? 7.055 3.666 -3.856 1.00 94.12 81 CYS A CA 1
ATOM 649 C C . CYS A 1 81 ? 7.147 4.108 -2.405 1.00 94.12 81 CYS A C 1
ATOM 651 O O . CYS A 1 81 ? 7.773 3.434 -1.582 1.00 94.12 8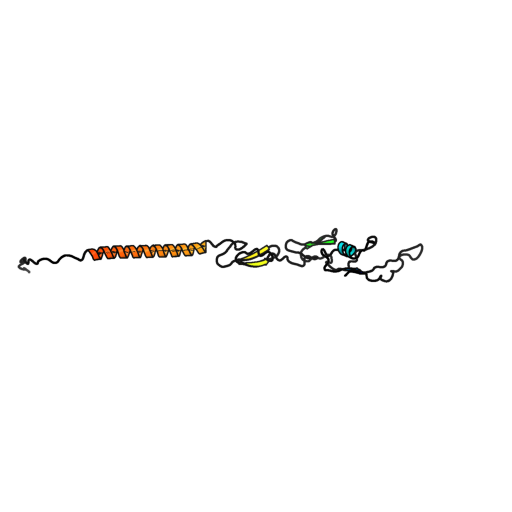1 CYS A O 1
ATOM 653 N N . SER A 1 82 ? 6.496 5.228 -2.114 1.00 95.81 82 SER A N 1
ATOM 654 C CA . SER A 1 82 ? 6.209 5.664 -0.758 1.00 95.81 82 SER A CA 1
ATOM 655 C C . SER A 1 82 ? 5.389 4.599 -0.029 1.00 95.81 82 SER A C 1
ATOM 657 O O . SER A 1 82 ? 4.726 3.754 -0.641 1.00 95.81 82 SER A O 1
ATOM 659 N N . ILE A 1 83 ? 5.448 4.625 1.300 1.00 95.38 83 ILE A N 1
ATOM 660 C CA . ILE A 1 83 ? 4.684 3.699 2.137 1.00 95.38 83 ILE A CA 1
ATOM 661 C C . ILE A 1 83 ? 3.183 3.884 1.840 1.00 95.38 83 ILE A C 1
ATOM 663 O O . ILE A 1 83 ? 2.746 5.004 1.593 1.00 95.38 83 ILE A O 1
ATOM 667 N N . GLY A 1 84 ? 2.422 2.788 1.796 1.00 94.69 84 GLY A N 1
ATOM 668 C CA . GLY A 1 84 ? 1.020 2.781 1.355 1.00 94.69 84 GLY A CA 1
ATOM 669 C C . GLY A 1 84 ? 0.825 2.576 -0.150 1.00 94.69 84 GLY A C 1
ATOM 670 O O . GLY A 1 84 ? -0.227 2.127 -0.553 1.00 94.69 84 GLY A O 1
ATOM 671 N N . PHE A 1 85 ? 1.840 2.758 -1.004 1.00 95.50 85 PHE A N 1
ATOM 672 C CA . PHE A 1 85 ? 1.659 2.639 -2.461 1.00 95.50 85 PHE A CA 1
ATOM 673 C C . PHE A 1 85 ? 2.339 1.418 -3.086 1.00 95.50 85 PHE A C 1
ATOM 675 O O . PHE A 1 85 ? 3.306 0.847 -2.569 1.00 95.50 85 PHE A O 1
ATOM 682 N N . SER A 1 86 ? 1.818 0.999 -4.236 1.00 90.69 86 SER A N 1
ATOM 683 C CA . SER A 1 86 ? 2.298 -0.119 -5.045 1.00 90.69 86 SER A CA 1
ATOM 684 C C . SER A 1 86 ? 2.051 0.117 -6.542 1.00 90.69 86 SER A C 1
ATOM 686 O O . SER A 1 86 ? 1.510 1.142 -6.949 1.00 90.69 86 SER A O 1
ATOM 688 N N . GLY A 1 87 ? 2.470 -0.831 -7.380 1.00 85.31 87 GLY A N 1
ATOM 689 C CA . GLY A 1 87 ? 2.429 -0.692 -8.837 1.00 85.31 87 GLY A CA 1
ATOM 690 C C . GLY A 1 87 ? 3.805 -0.400 -9.425 1.00 85.31 87 GLY A C 1
ATOM 691 O O . GLY A 1 87 ? 4.789 -0.236 -8.701 1.00 85.31 87 GLY A O 1
ATOM 692 N N . ILE A 1 88 ? 3.892 -0.398 -10.754 1.00 80.81 88 ILE A N 1
ATOM 693 C CA . ILE A 1 88 ? 5.166 -0.165 -11.457 1.00 80.81 88 ILE A CA 1
ATOM 694 C C . ILE A 1 88 ? 5.576 1.311 -11.329 1.00 80.81 88 ILE A C 1
ATOM 696 O O . ILE A 1 88 ? 6.765 1.631 -11.296 1.00 80.81 88 ILE A O 1
ATOM 700 N N . CYS A 1 89 ? 4.577 2.178 -11.175 1.00 83.75 89 CYS A N 1
ATOM 701 C CA . CYS A 1 89 ? 4.671 3.626 -11.116 1.00 83.75 89 CYS A CA 1
ATOM 702 C C . CYS A 1 89 ? 4.200 4.236 -9.807 1.00 83.75 89 CYS A C 1
ATOM 704 O O . CYS A 1 89 ? 4.104 5.462 -9.692 1.00 83.75 89 CYS A O 1
ATOM 706 N N . CYS A 1 90 ? 3.940 3.385 -8.815 1.00 91.00 90 CYS A N 1
ATOM 707 C CA . CYS A 1 90 ? 3.362 3.786 -7.539 1.00 91.00 90 CYS A CA 1
ATOM 708 C C . CYS A 1 90 ? 1.983 4.434 -7.718 1.00 91.00 90 CYS A C 1
ATOM 710 O O . CYS A 1 90 ? 1.623 5.359 -6.996 1.00 91.00 90 CYS A O 1
ATOM 712 N N . GLU A 1 91 ? 1.249 3.965 -8.729 1.00 88.38 91 GLU A N 1
ATOM 713 C CA . GLU A 1 91 ? -0.068 4.447 -9.128 1.00 88.38 91 GLU A CA 1
ATOM 714 C C . GLU A 1 91 ? -1.207 3.814 -8.321 1.00 88.38 91 GLU A C 1
ATOM 716 O O . GLU A 1 91 ? -2.332 4.302 -8.354 1.00 88.38 91 GLU A O 1
ATOM 721 N N . LYS A 1 92 ? -0.930 2.717 -7.607 1.00 91.38 92 LYS A N 1
ATOM 722 C CA . LYS A 1 92 ? -1.934 1.976 -6.842 1.00 91.38 92 LYS A CA 1
ATOM 723 C C . LYS A 1 92 ? -1.768 2.263 -5.366 1.00 91.38 92 LYS A C 1
ATOM 725 O O . LYS A 1 92 ? -0.720 1.941 -4.802 1.00 91.38 92 LYS A O 1
ATOM 730 N N . ASP A 1 93 ? -2.807 2.804 -4.749 1.00 94.81 93 ASP A N 1
ATOM 731 C CA . ASP A 1 93 ? -2.938 2.757 -3.297 1.00 94.81 93 ASP A CA 1
ATOM 732 C C . ASP A 1 93 ? -3.070 1.290 -2.871 1.00 94.81 93 ASP A C 1
ATOM 734 O O . ASP A 1 93 ? -3.712 0.484 -3.561 1.00 94.81 93 ASP A O 1
ATOM 738 N N . LYS A 1 94 ? -2.362 0.898 -1.818 1.00 96.38 94 LYS A N 1
ATOM 739 C CA . LYS A 1 94 ? -2.567 -0.417 -1.219 1.00 96.38 94 LYS A CA 1
ATOM 740 C C . LYS A 1 94 ? -3.880 -0.335 -0.463 1.00 96.38 94 LYS A C 1
ATOM 742 O O . LYS A 1 94 ? -4.136 0.650 0.188 1.00 96.38 94 LYS A O 1
ATOM 747 N N . ASP A 1 95 ? -4.692 -1.374 -0.581 1.00 95.62 95 ASP A N 1
ATOM 748 C CA . ASP A 1 95 ? -5.941 -1.456 0.169 1.00 95.62 95 ASP A CA 1
ATOM 749 C C . ASP A 1 95 ? -5.651 -2.113 1.523 1.00 95.62 95 ASP A C 1
ATOM 751 O O . ASP A 1 95 ? -5.554 -3.346 1.617 1.00 95.62 95 ASP A O 1
ATOM 755 N N . GLU A 1 96 ? -5.482 -1.305 2.571 1.00 96.88 96 GLU A N 1
ATOM 756 C CA . GLU A 1 96 ? -5.269 -1.787 3.939 1.00 96.88 96 GLU A CA 1
ATOM 757 C C . GLU A 1 96 ? -6.516 -2.485 4.515 1.00 96.88 96 GLU A C 1
ATOM 759 O O . GLU A 1 96 ? -6.419 -3.260 5.474 1.00 96.88 96 GLU A O 1
ATOM 764 N N . CYS A 1 97 ? -7.695 -2.286 3.919 1.00 97.44 97 CYS A N 1
ATOM 765 C CA . CYS A 1 97 ? -8.922 -2.973 4.312 1.00 97.44 97 CYS A CA 1
ATOM 766 C C . CYS A 1 97 ? -9.033 -4.401 3.767 1.00 97.44 97 CYS A C 1
ATOM 768 O O . CYS A 1 97 ? -9.859 -5.176 4.265 1.00 97.44 97 CYS A O 1
ATOM 770 N N . LYS A 1 98 ? -8.191 -4.795 2.805 1.00 96.75 98 LYS A N 1
ATOM 771 C CA . LYS A 1 98 ? -8.218 -6.130 2.188 1.00 96.75 98 LYS A CA 1
ATOM 772 C C . LYS A 1 98 ? -8.025 -7.272 3.189 1.00 96.75 98 LYS A C 1
ATOM 774 O O . LYS A 1 98 ? -8.644 -8.327 3.045 1.00 96.75 98 LYS A O 1
ATOM 779 N N . GLU A 1 99 ? -7.206 -7.061 4.216 1.00 95.56 99 GLU A N 1
ATOM 780 C CA . GLU A 1 99 ? -6.971 -8.040 5.289 1.00 95.56 99 GLU A CA 1
ATOM 781 C C . GLU A 1 99 ? -8.076 -8.047 6.359 1.00 95.56 99 GLU A C 1
ATOM 783 O O . GLU A 1 99 ? -8.016 -8.829 7.303 1.00 95.56 99 GLU A O 1
ATOM 788 N N . LYS A 1 100 ? -9.112 -7.211 6.201 1.00 96.38 100 LYS A N 1
ATOM 789 C CA . LYS A 1 100 ? -10.238 -7.052 7.136 1.00 96.38 100 LYS A CA 1
ATOM 790 C C . LYS A 1 100 ? -9.773 -6.772 8.576 1.00 96.38 100 LYS A C 1
ATOM 792 O O . LYS A 1 100 ? -10.119 -7.514 9.493 1.00 96.38 100 LYS A O 1
ATOM 797 N N . PRO A 1 101 ? -9.026 -5.676 8.809 1.00 97.12 101 PRO A N 1
ATOM 798 C CA . PRO A 1 101 ? -8.480 -5.369 10.131 1.00 97.12 101 PRO A CA 1
ATOM 799 C C . PRO A 1 101 ? -9.547 -4.981 11.172 1.00 97.12 101 PRO A C 1
ATOM 801 O O . PRO A 1 101 ? -9.261 -5.014 12.368 1.00 97.12 101 PRO A O 1
ATOM 804 N N . CYS A 1 102 ? -10.755 -4.597 10.745 1.00 97.81 102 CYS A N 1
ATOM 805 C CA . CYS A 1 102 ? -11.867 -4.245 11.629 1.00 97.81 102 CYS A CA 1
ATOM 806 C C . CYS A 1 102 ? -12.669 -5.490 12.019 1.00 97.81 102 CYS A C 1
ATOM 808 O O . CYS A 1 102 ? -13.235 -6.148 11.148 1.00 97.81 102 CYS A O 1
ATOM 810 N N . GLN A 1 103 ? -12.779 -5.774 13.318 1.00 96.94 103 GLN A N 1
ATOM 811 C CA . GLN A 1 103 ? -13.514 -6.938 13.815 1.00 96.94 103 GLN A CA 1
ATOM 812 C C . GLN A 1 103 ? -15.025 -6.677 13.875 1.00 96.94 103 GLN A C 1
ATOM 814 O O . GLN A 1 103 ? -15.802 -7.384 13.238 1.00 96.94 103 GLN A O 1
ATOM 819 N N . TYR A 1 104 ? -15.442 -5.623 14.587 1.00 96.50 104 TYR A N 1
ATOM 820 C CA . TYR A 1 104 ? -16.850 -5.226 14.723 1.00 96.50 104 TYR A CA 1
ATOM 821 C C . TYR A 1 104 ? -17.098 -3.810 14.185 1.00 96.50 104 TYR A C 1
ATOM 823 O O . TYR A 1 104 ? -17.520 -2.897 14.902 1.00 96.50 104 TYR A O 1
ATOM 831 N N . GLY A 1 105 ? -16.808 -3.610 12.900 1.00 96.31 105 GLY A N 1
ATOM 832 C CA . GLY A 1 105 ? -17.015 -2.329 12.233 1.00 96.31 105 GLY A CA 1
ATOM 833 C C . GLY A 1 105 ? -16.796 -2.378 10.726 1.00 96.31 105 GLY A C 1
ATOM 834 O O . GLY A 1 105 ? -16.365 -3.385 10.170 1.00 96.31 105 GLY A O 1
ATOM 835 N N . GLN A 1 106 ? -17.078 -1.257 10.068 1.00 97.88 106 GLN A N 1
ATOM 836 C CA . GLN A 1 106 ? -16.823 -1.077 8.639 1.00 97.88 106 GLN A CA 1
ATOM 837 C C . GLN A 1 106 ? -15.436 -0.470 8.426 1.00 97.88 106 GLN A C 1
ATOM 839 O O . GLN A 1 106 ? -15.136 0.588 8.983 1.00 97.88 106 GLN A O 1
ATOM 844 N N . CYS A 1 107 ? -14.608 -1.123 7.611 1.00 98.19 107 CYS A N 1
ATOM 845 C CA . CYS A 1 107 ? -13.287 -0.617 7.254 1.00 98.19 107 CYS A CA 1
ATOM 846 C C . CYS A 1 107 ? -13.384 0.467 6.178 1.00 98.19 107 CYS A C 1
ATOM 848 O O . CYS A 1 107 ? -14.166 0.350 5.234 1.00 98.19 107 CYS A O 1
ATOM 850 N N . ARG A 1 108 ? -12.588 1.522 6.335 1.00 97.81 108 ARG A N 1
ATOM 851 C CA . ARG A 1 108 ? -12.337 2.543 5.322 1.00 97.81 108 ARG A CA 1
ATOM 852 C C . ARG A 1 108 ? -10.847 2.617 5.051 1.00 97.81 108 ARG A C 1
ATOM 854 O O . ARG A 1 108 ? -10.067 2.828 5.983 1.00 97.81 108 ARG A O 1
ATOM 861 N N . ASP A 1 109 ? -10.523 2.458 3.780 1.00 96.81 109 ASP A N 1
ATOM 862 C CA . ASP A 1 109 ? -9.167 2.485 3.261 1.00 96.81 109 ASP A CA 1
ATOM 863 C C . ASP A 1 109 ? -8.537 3.872 3.430 1.00 96.81 109 ASP A C 1
ATOM 865 O O . ASP A 1 109 ? -9.241 4.892 3.367 1.00 96.81 109 ASP A O 1
ATOM 869 N N . ARG A 1 110 ? -7.234 3.909 3.713 1.00 95.81 110 ARG A N 1
ATOM 870 C CA . ARG A 1 110 ? -6.447 5.139 3.849 1.00 95.81 110 ARG A CA 1
ATOM 871 C C . ARG A 1 110 ? -5.006 4.854 3.455 1.00 95.81 110 ARG A C 1
ATOM 873 O O . ARG A 1 110 ? -4.455 3.845 3.838 1.00 95.81 110 ARG A O 1
ATOM 880 N N . VAL A 1 111 ? -4.331 5.830 2.862 1.00 95.56 111 VAL A N 1
ATOM 881 C CA . VAL A 1 111 ? -2.907 5.696 2.531 1.00 95.56 111 VAL A CA 1
ATOM 882 C C . VAL A 1 111 ? -2.078 5.272 3.753 1.00 95.56 111 VAL A C 1
ATOM 884 O O . VAL A 1 111 ? -1.917 6.057 4.694 1.00 95.56 111 VAL A O 1
ATOM 887 N N . ASN A 1 112 ? -1.508 4.061 3.705 1.00 95.44 112 ASN A N 1
ATOM 888 C CA . ASN A 1 112 ? -0.663 3.489 4.759 1.00 95.44 112 ASN A CA 1
ATOM 889 C C . ASN A 1 112 ? -1.355 3.356 6.135 1.00 95.44 112 ASN A C 1
ATOM 891 O O . ASN A 1 112 ? -0.689 3.282 7.172 1.00 95.44 112 ASN A O 1
ATOM 895 N N . ASP A 1 113 ? -2.684 3.364 6.187 1.00 96.50 113 ASP A N 1
ATOM 896 C CA . ASP A 1 113 ? -3.436 3.182 7.425 1.00 96.50 113 ASP A CA 1
ATOM 897 C C . ASP A 1 113 ? -4.846 2.664 7.126 1.00 96.50 113 ASP A C 1
ATOM 899 O O . ASP A 1 113 ? -5.253 2.482 5.993 1.00 96.50 113 ASP A O 1
ATOM 903 N N . PHE A 1 114 ? -5.655 2.440 8.147 1.00 97.19 114 PHE A N 1
ATOM 904 C CA . PHE A 1 114 ? -7.067 2.146 7.949 1.00 97.19 114 PHE A CA 1
ATOM 905 C C . PHE A 1 114 ? -7.883 2.815 9.041 1.00 97.19 114 PHE A C 1
ATOM 907 O O . PHE A 1 114 ? -7.408 3.077 10.148 1.00 97.19 114 PHE A O 1
ATOM 914 N N . TYR A 1 115 ? -9.150 3.071 8.742 1.00 97.44 115 TYR A N 1
ATOM 915 C CA . TYR A 1 115 ? -10.095 3.580 9.721 1.00 97.44 115 TYR A CA 1
ATOM 916 C C . TYR A 1 115 ? -11.283 2.643 9.863 1.00 97.44 115 TYR A C 1
ATOM 918 O O . TYR A 1 115 ? -12.012 2.395 8.904 1.00 97.44 115 TYR A O 1
ATOM 926 N N . CYS A 1 116 ? -11.520 2.170 11.082 1.00 98.19 116 CYS A N 1
ATOM 927 C CA . CYS A 1 116 ? -12.693 1.373 11.389 1.00 98.19 116 CYS A CA 1
ATOM 928 C C . CYS A 1 116 ? -13.815 2.250 11.949 1.00 98.19 116 CYS A C 1
ATOM 930 O O . CYS A 1 116 ? -13.692 2.848 13.018 1.00 98.19 116 CYS A O 1
ATOM 932 N N . LYS A 1 117 ? -14.955 2.280 11.256 1.00 97.94 117 LYS A N 1
ATOM 933 C CA . LYS A 1 117 ? -16.206 2.794 11.816 1.00 97.94 117 LYS A CA 1
ATOM 934 C C . LYS A 1 117 ? -16.835 1.697 12.673 1.00 97.94 117 LYS A C 1
ATOM 936 O O . LYS A 1 117 ? -17.503 0.807 12.145 1.00 97.94 117 LYS A O 1
ATOM 941 N N . CYS A 1 118 ? -16.598 1.753 13.979 1.00 97.75 118 CYS A N 1
ATOM 942 C CA . CYS A 1 118 ? -17.083 0.736 14.907 1.00 97.75 118 CYS A CA 1
ATOM 943 C C . CYS A 1 118 ? -18.607 0.736 15.048 1.00 97.75 118 CYS A C 1
ATOM 945 O O . CYS A 1 118 ? -19.264 1.778 14.974 1.00 97.75 118 CYS A O 1
ATOM 947 N N . HIS A 1 119 ? -19.166 -0.450 15.280 1.00 95.62 119 HIS A N 1
ATOM 948 C CA . HIS A 1 119 ? -20.560 -0.606 15.682 1.00 95.62 119 HIS A CA 1
ATOM 949 C C . HIS A 1 119 ? -20.807 -0.008 17.079 1.00 95.62 119 HIS A C 1
ATOM 951 O O . HIS A 1 119 ? -19.872 0.274 17.828 1.00 95.62 119 HIS A O 1
ATOM 957 N N . ALA A 1 120 ? -22.081 0.197 17.437 1.00 90.50 120 ALA A N 1
ATOM 958 C CA . ALA A 1 120 ? -22.492 0.994 18.600 1.00 90.50 120 ALA A CA 1
ATOM 959 C C . ALA A 1 120 ? -21.780 0.623 19.918 1.00 90.50 120 ALA A C 1
ATOM 961 O O . ALA A 1 120 ? -21.417 1.524 20.678 1.00 90.50 120 ALA A O 1
ATOM 962 N N . PHE A 1 121 ? -21.515 -0.669 20.138 1.00 90.38 121 PHE A N 1
ATOM 963 C CA . PHE A 1 121 ? -20.943 -1.212 21.374 1.00 90.38 121 PHE A CA 1
ATOM 964 C C . PHE A 1 121 ? -19.439 -1.504 21.322 1.00 90.38 121 PHE A C 1
ATOM 966 O O . PHE A 1 121 ? -18.912 -2.026 22.299 1.00 90.38 121 PHE A O 1
ATOM 973 N N . PHE A 1 122 ? -18.747 -1.167 20.230 1.00 94.88 122 PHE A N 1
ATOM 974 C CA . PHE A 1 122 ? -17.324 -1.473 20.063 1.00 94.88 122 PHE A CA 1
ATOM 975 C C . PHE A 1 122 ? -16.464 -0.223 19.857 1.00 94.88 122 PHE A C 1
ATOM 977 O O . PHE A 1 122 ? -16.925 0.781 19.310 1.00 94.88 122 PHE A O 1
ATOM 984 N N . GLU A 1 123 ? -15.210 -0.292 20.288 1.00 94.69 123 GLU A N 1
ATOM 985 C CA . GLU A 1 123 ? -14.207 0.767 20.189 1.00 94.69 123 GLU A CA 1
ATOM 986 C C . GLU A 1 123 ? -12.784 0.218 19.973 1.00 94.69 123 GLU A C 1
ATOM 988 O O . GLU A 1 123 ? -12.575 -0.982 19.762 1.00 94.69 123 GLU A O 1
ATOM 993 N N . GLY A 1 124 ? -11.805 1.125 19.950 1.00 95.38 124 GLY A N 1
ATOM 994 C CA . GLY A 1 124 ? -10.411 0.835 19.615 1.00 95.38 124 GLY A CA 1
ATOM 995 C C . GLY A 1 124 ? -10.133 0.878 18.107 1.00 95.38 124 GLY A C 1
ATOM 996 O O . GLY A 1 124 ? -11.048 0.891 17.281 1.00 95.38 124 GLY A O 1
ATOM 997 N N . LYS A 1 125 ? -8.847 0.881 17.721 1.00 96.69 125 LYS A N 1
ATOM 998 C CA . LYS A 1 125 ? -8.418 1.020 16.309 1.00 96.69 125 LYS A CA 1
ATOM 999 C C . LYS A 1 125 ? -9.019 -0.057 15.396 1.00 96.69 125 LYS A C 1
ATOM 1001 O O . LYS A 1 125 ? -9.300 0.213 14.235 1.00 96.69 125 LYS A O 1
ATOM 1006 N N . ARG A 1 126 ? -9.219 -1.267 15.929 1.00 97.50 126 ARG A N 1
ATOM 1007 C CA . ARG A 1 126 ? -9.759 -2.435 15.211 1.00 97.50 126 ARG A CA 1
ATOM 1008 C C . ARG A 1 126 ? -11.200 -2.789 15.589 1.00 97.50 126 ARG A C 1
ATOM 1010 O O . ARG A 1 126 ? -11.710 -3.805 15.123 1.00 97.50 126 ARG A O 1
ATOM 1017 N N . CYS A 1 127 ? -11.871 -1.967 16.399 1.00 97.06 127 CYS A N 1
ATOM 1018 C CA . CYS A 1 127 ? -13.215 -2.254 16.914 1.00 97.06 127 CYS A CA 1
ATOM 1019 C C . CYS A 1 127 ? -13.307 -3.621 17.607 1.00 97.06 127 CYS A C 1
ATOM 1021 O O . CYS A 1 127 ? -14.257 -4.365 17.374 1.00 97.06 127 CYS A O 1
ATOM 1023 N N . SER A 1 128 ? -12.285 -3.983 18.380 1.00 95.69 128 SER A N 1
ATOM 1024 C CA . SER A 1 128 ? -12.190 -5.259 19.101 1.00 95.69 128 SER A CA 1
ATOM 1025 C C . SER A 1 128 ? -12.550 -5.125 20.580 1.00 95.69 128 SER A C 1
ATOM 1027 O O . SER A 1 128 ? -12.766 -6.127 21.254 1.00 95.69 128 SER A O 1
ATOM 1029 N N . GLU A 1 129 ? -12.620 -3.898 21.092 1.00 93.94 129 GLU A N 1
ATOM 1030 C CA . GLU A 1 129 ? -12.894 -3.611 22.497 1.00 93.94 129 GLU A CA 1
ATOM 1031 C C . GLU A 1 129 ? -14.372 -3.265 22.668 1.00 93.94 129 GLU A C 1
ATOM 1033 O O . GLU A 1 129 ? -14.949 -2.591 21.819 1.00 93.94 129 GLU A O 1
ATOM 1038 N N . MET A 1 130 ? -15.005 -3.736 23.742 1.00 89.94 130 MET A N 1
ATOM 1039 C CA . MET A 1 130 ? -16.385 -3.369 24.065 1.00 89.94 130 MET A CA 1
ATOM 1040 C C . MET A 1 130 ? -16.411 -2.077 24.874 1.00 89.94 130 MET A C 1
ATOM 1042 O O . MET A 1 130 ? -15.649 -1.922 25.826 1.00 89.94 130 MET A O 1
ATOM 1046 N N . LYS A 1 131 ? -17.343 -1.181 24.549 1.00 90.44 131 LYS A N 1
ATOM 1047 C CA . LYS A 1 131 ? -17.499 0.089 25.260 1.00 90.44 131 LYS A CA 1
ATOM 1048 C C . LYS A 1 131 ? -17.983 -0.143 26.684 1.00 90.44 131 LYS A C 1
ATOM 1050 O O . LYS A 1 131 ? -19.125 -0.548 26.901 1.00 90.44 131 LYS A O 1
ATOM 1055 N N . ILE A 1 132 ? -17.144 0.181 27.663 1.00 78.25 132 ILE A N 1
ATOM 1056 C CA . ILE A 1 132 ? -17.414 -0.069 29.090 1.00 78.25 132 ILE A CA 1
ATOM 1057 C C . ILE A 1 132 ? -18.693 0.641 29.565 1.00 78.25 132 ILE A C 1
ATOM 1059 O O . ILE A 1 132 ? -19.466 0.093 30.352 1.00 78.25 132 ILE A O 1
ATOM 1063 N N . TRP A 1 133 ? -18.983 1.835 29.044 1.00 71.88 133 TRP A N 1
ATOM 1064 C CA . TRP A 1 133 ? -20.190 2.580 29.410 1.00 71.88 133 TRP A CA 1
ATOM 1065 C C . TRP A 1 133 ? -21.491 1.885 28.985 1.00 71.88 133 TRP A C 1
ATOM 1067 O O . TRP A 1 133 ? -22.508 2.082 29.644 1.00 71.88 133 TRP A O 1
ATOM 1077 N N . ALA A 1 134 ? -21.476 1.010 27.971 1.00 63.38 134 ALA A N 1
ATOM 1078 C CA . ALA A 1 134 ? -22.643 0.194 27.630 1.00 63.38 134 ALA A CA 1
ATOM 1079 C C . ALA A 1 134 ? -23.026 -0.766 28.774 1.00 63.38 134 ALA A C 1
ATOM 1081 O O . ALA A 1 134 ? -24.205 -1.036 28.979 1.00 63.38 134 ALA A O 1
ATOM 1082 N N . ILE A 1 135 ? -22.048 -1.224 29.563 1.00 66.94 135 ILE A N 1
ATOM 1083 C CA . ILE A 1 135 ? -22.264 -2.077 30.742 1.00 66.94 135 ILE A CA 1
ATOM 1084 C C . ILE A 1 135 ? -22.681 -1.225 31.953 1.00 66.94 135 ILE A C 1
ATOM 1086 O O . ILE A 1 135 ? -23.527 -1.644 32.741 1.00 66.94 135 ILE A O 1
ATOM 1090 N N . ALA A 1 136 ? -22.154 -0.002 32.075 1.00 63.03 136 ALA A N 1
ATOM 1091 C CA . ALA A 1 136 ? -22.503 0.926 33.155 1.00 63.03 136 ALA A CA 1
ATOM 1092 C C . ALA A 1 136 ? -23.981 1.372 33.124 1.00 63.03 136 ALA A C 1
ATOM 1094 O O . ALA A 1 136 ? -24.601 1.548 34.171 1.00 63.03 136 ALA A O 1
ATOM 1095 N N . PHE A 1 137 ? -24.582 1.511 31.937 1.00 64.31 137 PHE A N 1
ATOM 1096 C CA . PHE A 1 137 ? -26.021 1.786 31.827 1.00 64.31 137 PHE A CA 1
ATOM 1097 C C . PHE A 1 137 ? -26.875 0.617 32.326 1.00 64.31 137 PHE A C 1
ATOM 1099 O O . PHE A 1 137 ? -27.891 0.831 32.989 1.00 64.31 137 PHE A O 1
ATOM 1106 N N . VAL A 1 138 ? -26.441 -0.618 32.062 1.00 65.69 138 VAL A N 1
ATOM 1107 C CA . VAL A 1 138 ? -27.122 -1.813 32.568 1.00 65.69 138 VAL A CA 1
ATOM 1108 C C . VAL A 1 138 ? -26.963 -1.903 34.084 1.00 65.69 138 VAL A C 1
ATOM 1110 O O . VAL A 1 138 ? -27.942 -2.166 34.773 1.00 65.69 138 VAL A O 1
ATOM 1113 N N . SER A 1 139 ? -25.783 -1.610 34.636 1.00 71.38 139 SER A N 1
ATOM 1114 C CA . SER A 1 139 ? -25.574 -1.660 36.087 1.00 71.38 139 SER A CA 1
ATOM 1115 C C . SER A 1 139 ? -26.358 -0.581 36.838 1.00 71.38 139 SER A C 1
ATOM 1117 O O . SER A 1 139 ? -26.962 -0.893 37.859 1.00 71.38 139 SER A O 1
ATOM 1119 N N . ALA A 1 140 ? -26.443 0.650 36.325 1.00 76.06 140 ALA A N 1
ATOM 1120 C CA . ALA A 1 140 ? -27.262 1.702 36.930 1.00 76.06 140 ALA A CA 1
ATOM 1121 C C . ALA A 1 140 ? -28.760 1.349 36.918 1.00 76.06 140 ALA A C 1
ATOM 1123 O O . ALA A 1 140 ? -29.439 1.508 37.933 1.00 76.06 140 ALA A O 1
ATOM 1124 N N . ALA A 1 141 ? -29.267 0.811 35.803 1.00 80.69 141 ALA A N 1
ATOM 1125 C CA . ALA A 1 141 ? -30.650 0.351 35.704 1.00 80.69 141 ALA A CA 1
ATOM 1126 C C . ALA A 1 141 ? -30.929 -0.837 36.643 1.00 80.69 141 ALA A C 1
ATOM 1128 O O . ALA A 1 141 ? -31.942 -0.848 37.340 1.00 80.69 141 ALA A O 1
ATOM 1129 N N . VAL A 1 142 ? -30.011 -1.805 36.723 1.00 83.88 142 VAL A N 1
ATOM 1130 C CA . VAL A 1 142 ? -30.115 -2.960 37.628 1.00 83.88 142 VAL A CA 1
ATOM 1131 C 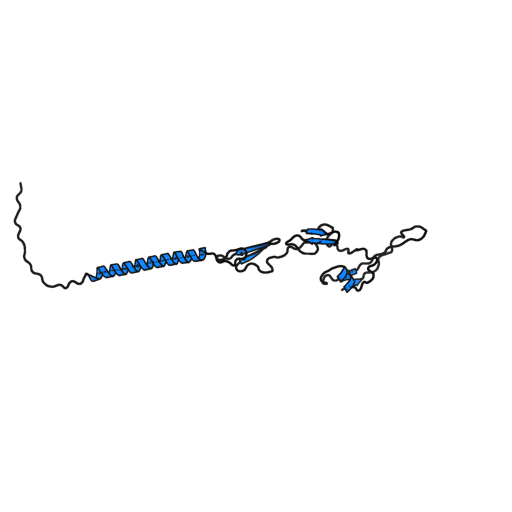C . VAL A 1 142 ? -30.068 -2.522 39.094 1.00 83.88 142 VAL A C 1
ATOM 1133 O O . VAL A 1 142 ? -30.878 -2.994 39.886 1.00 83.88 142 VAL A O 1
ATOM 1136 N N . LEU A 1 143 ? -29.188 -1.587 39.463 1.00 84.69 143 LEU A N 1
ATOM 1137 C CA . LEU A 1 143 ? -29.121 -1.032 40.819 1.00 84.69 143 LEU A CA 1
ATOM 1138 C C . LEU A 1 143 ? -30.386 -0.240 41.174 1.00 84.69 143 LEU A C 1
ATOM 1140 O O . LEU A 1 143 ? -30.899 -0.386 42.280 1.00 84.69 143 LEU A O 1
ATOM 1144 N N . ALA A 1 144 ? -30.936 0.548 40.246 1.00 88.75 144 ALA A N 1
ATOM 1145 C CA . ALA A 1 144 ? -32.194 1.263 40.460 1.00 88.75 144 ALA A CA 1
ATOM 1146 C C . ALA A 1 144 ? -33.373 0.297 40.661 1.00 88.75 144 ALA A C 1
ATOM 1148 O O . ALA A 1 144 ? -34.160 0.469 41.592 1.00 88.75 144 ALA A O 1
ATOM 1149 N N . LEU A 1 145 ? -33.464 -0.759 39.845 1.00 90.94 145 LEU A N 1
ATOM 1150 C CA . LEU A 1 145 ? -34.469 -1.813 40.003 1.00 90.94 145 LEU A CA 1
ATOM 1151 C C . LEU A 1 145 ? -34.304 -2.552 41.338 1.00 90.94 145 LEU A C 1
ATOM 1153 O O . LEU A 1 145 ? -35.284 -2.735 42.057 1.00 90.94 145 LEU A O 1
ATOM 1157 N N . MET A 1 146 ? -33.075 -2.903 41.727 1.00 88.38 146 MET A N 1
ATOM 1158 C CA . MET A 1 146 ? -32.782 -3.502 43.035 1.00 88.38 146 MET A CA 1
ATOM 1159 C C . MET A 1 146 ? -33.239 -2.590 44.185 1.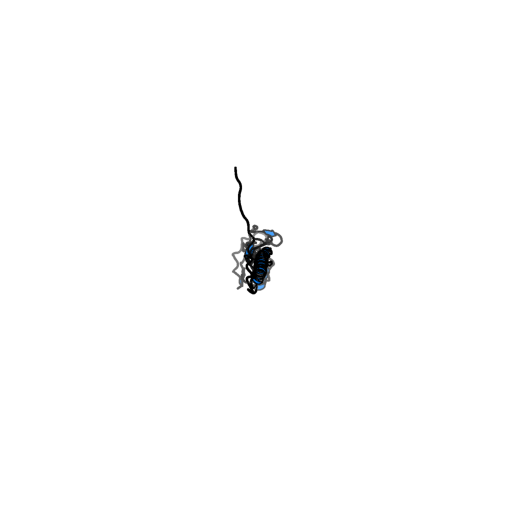00 88.38 146 MET A C 1
ATOM 1161 O O . MET A 1 146 ? -33.936 -3.041 45.090 1.00 88.38 146 MET A O 1
ATOM 1165 N N . MET A 1 147 ? -32.946 -1.289 44.125 1.00 91.25 147 MET A N 1
ATOM 1166 C CA . MET A 1 147 ? -33.379 -0.327 45.146 1.00 91.25 147 MET A CA 1
ATOM 1167 C C . MET A 1 147 ? -34.907 -0.190 45.219 1.00 91.25 147 MET A C 1
ATOM 1169 O O . MET A 1 147 ? -35.470 -0.194 46.314 1.00 91.25 147 MET A O 1
ATOM 1173 N N . LEU A 1 148 ? -35.596 -0.132 44.074 1.00 93.88 148 LEU A N 1
ATOM 1174 C CA . LEU A 1 148 ? -37.061 -0.077 44.017 1.00 93.88 148 LEU A CA 1
ATOM 1175 C C . LEU A 1 148 ? -37.706 -1.349 44.583 1.00 93.88 148 LEU A C 1
ATOM 1177 O O . LEU A 1 148 ? -38.659 -1.262 45.358 1.00 93.88 148 LEU A O 1
ATOM 1181 N N . THR A 1 149 ? -37.165 -2.526 44.257 1.00 93.69 149 THR A N 1
ATOM 1182 C CA . THR A 1 149 ? -37.655 -3.798 44.811 1.00 93.69 149 THR A CA 1
ATOM 1183 C C . THR A 1 149 ? -37.437 -3.890 46.325 1.00 93.69 149 THR A C 1
ATOM 1185 O O . THR A 1 149 ? -38.352 -4.289 47.045 1.00 93.69 149 THR A O 1
ATOM 1188 N N . CYS A 1 150 ? -36.287 -3.440 46.841 1.00 89.94 150 CYS A N 1
ATOM 1189 C CA . CYS A 1 150 ? -36.023 -3.365 48.281 1.00 89.94 150 CYS A CA 1
ATOM 1190 C C . CYS A 1 150 ? -37.006 -2.438 49.010 1.00 89.94 150 CYS A C 1
ATOM 1192 O O . CYS A 1 150 ? -37.544 -2.814 50.054 1.00 89.94 150 CYS A O 1
ATOM 1194 N N . LEU A 1 151 ? -37.282 -1.249 48.461 1.00 93.00 151 LEU A N 1
ATOM 1195 C CA . LEU A 1 151 ? -38.265 -0.318 49.025 1.00 93.00 151 LEU A CA 1
ATOM 1196 C C . LEU A 1 151 ? -39.675 -0.920 49.034 1.00 93.00 151 LEU A C 1
ATOM 1198 O O . LEU A 1 151 ? -40.386 -0.809 50.033 1.00 93.00 151 LEU A O 1
ATOM 1202 N N . PHE A 1 152 ? -40.062 -1.601 47.954 1.00 92.50 152 PHE A N 1
ATOM 1203 C CA . PHE A 1 152 ? -41.353 -2.277 47.852 1.00 92.50 152 PHE A CA 1
ATOM 1204 C C . PHE A 1 152 ? -41.508 -3.385 48.908 1.00 92.50 152 PHE A C 1
ATOM 1206 O O . PHE A 1 152 ? -42.506 -3.413 49.629 1.00 92.50 152 PHE A O 1
ATOM 1213 N N . LEU A 1 153 ? -40.495 -4.241 49.085 1.00 91.00 153 LEU A N 1
ATOM 1214 C CA . LEU A 1 153 ? -40.492 -5.285 50.119 1.00 91.00 153 LEU A CA 1
ATOM 1215 C C . LEU A 1 153 ? -40.510 -4.708 51.542 1.00 91.00 153 LEU A C 1
ATOM 1217 O O . LEU A 1 153 ? -41.215 -5.227 52.411 1.00 91.00 153 LEU A O 1
ATOM 1221 N N . PHE A 1 154 ? -39.779 -3.618 51.794 1.00 88.81 154 PHE A N 1
ATOM 1222 C CA . PHE A 1 154 ? -39.819 -2.922 53.082 1.00 88.81 154 PHE A CA 1
ATOM 1223 C C . PHE A 1 154 ? -41.217 -2.359 53.372 1.00 88.81 154 PHE A C 1
ATOM 1225 O O . PHE A 1 154 ? -41.712 -2.466 54.496 1.00 88.81 154 PHE A O 1
ATOM 1232 N N . CYS A 1 155 ? -41.883 -1.819 52.348 1.00 82.69 155 CYS A N 1
ATOM 1233 C CA . CYS A 1 155 ? -43.243 -1.303 52.446 1.00 82.69 155 CYS A CA 1
ATOM 1234 C C . CYS A 1 155 ? -44.255 -2.421 52.749 1.00 82.69 155 CYS A C 1
ATOM 1236 O O . CYS A 1 155 ? -45.041 -2.282 53.684 1.00 82.69 155 CYS A O 1
ATOM 1238 N N . ILE A 1 156 ? -44.169 -3.571 52.065 1.00 85.94 156 ILE A N 1
ATOM 1239 C CA . ILE A 1 156 ? -44.992 -4.760 52.366 1.00 85.94 156 ILE A CA 1
ATOM 1240 C C . ILE A 1 156 ? -44.771 -5.231 53.811 1.00 85.94 156 ILE A C 1
ATOM 1242 O O . ILE A 1 156 ? -45.733 -5.505 54.528 1.00 85.94 156 ILE A O 1
ATOM 1246 N N . LYS A 1 157 ? -43.516 -5.285 54.277 1.00 82.25 157 LYS A N 1
ATOM 1247 C CA . LYS A 1 157 ? -43.184 -5.711 55.646 1.00 82.25 157 LYS A CA 1
ATOM 1248 C C . LYS A 1 157 ? -43.718 -4.744 56.709 1.00 82.25 157 LYS A C 1
ATOM 1250 O O . LYS A 1 157 ? -44.152 -5.189 57.769 1.00 82.25 157 LYS A O 1
ATOM 1255 N N . LYS A 1 158 ? -43.708 -3.435 56.432 1.00 76.56 158 LYS A N 1
ATOM 1256 C CA . LYS A 1 158 ? -44.293 -2.410 57.310 1.00 76.56 158 LYS A CA 1
ATOM 1257 C C . LYS A 1 158 ? -45.823 -2.501 57.326 1.00 76.56 158 LYS A C 1
ATOM 1259 O O . LYS A 1 158 ? -46.409 -2.572 58.400 1.00 76.56 158 LYS A O 1
ATOM 1264 N N . TYR A 1 159 ? -46.449 -2.623 56.157 1.00 67.69 159 TYR A N 1
ATOM 1265 C CA . TYR A 1 159 ? -47.899 -2.779 56.010 1.00 67.69 159 TYR A CA 1
ATOM 1266 C C . TYR A 1 159 ? -48.432 -4.060 56.682 1.00 67.69 159 TYR A C 1
ATOM 1268 O O . TYR A 1 159 ? -49.508 -4.061 57.278 1.00 67.69 159 TYR A O 1
ATOM 1276 N N . GLY A 1 160 ? -47.654 -5.148 56.661 1.00 58.91 160 GLY A N 1
ATOM 1277 C CA . GLY A 1 160 ? -47.963 -6.380 57.393 1.00 58.91 160 GLY A CA 1
ATOM 1278 C C . GLY A 1 160 ? -47.832 -6.257 58.917 1.00 58.91 160 GLY A C 1
ATOM 1279 O O . GLY A 1 160 ? -48.518 -6.972 59.645 1.00 58.91 160 GLY A O 1
ATOM 1280 N N . LYS A 1 161 ? -46.995 -5.339 59.419 1.00 54.19 161 LYS A N 1
ATOM 1281 C CA . LYS A 1 161 ? -46.836 -5.094 60.861 1.00 54.19 161 LYS A CA 1
ATOM 1282 C C . LYS A 1 161 ? -47.991 -4.263 61.433 1.00 54.19 161 LYS A C 1
ATOM 1284 O O . LYS A 1 161 ? -48.428 -4.548 62.543 1.00 54.19 161 LYS A O 1
ATOM 1289 N N . ASP A 1 162 ? -48.528 -3.323 60.654 1.00 55.06 162 ASP A N 1
ATOM 1290 C CA . ASP A 1 162 ? -49.658 -2.474 61.065 1.00 55.06 162 ASP A CA 1
ATOM 1291 C C . ASP A 1 162 ? -51.014 -3.214 61.001 1.00 55.06 162 ASP A C 1
ATOM 1293 O O . ASP A 1 162 ? -51.899 -2.968 61.821 1.00 55.06 162 ASP A O 1
ATOM 1297 N N . ASN A 1 163 ? -51.178 -4.188 60.095 1.00 51.91 163 ASN A N 1
ATOM 1298 C CA . ASN A 1 163 ? -52.409 -4.989 59.995 1.00 51.91 163 ASN A CA 1
ATOM 1299 C C . ASN A 1 163 ? -52.508 -6.150 61.005 1.00 51.91 163 ASN A C 1
ATOM 1301 O O . ASN A 1 163 ? -53.600 -6.680 61.203 1.00 51.91 163 ASN A O 1
ATOM 1305 N N . ASN A 1 164 ? -51.417 -6.531 61.684 1.00 51.03 164 ASN A N 1
ATOM 1306 C CA . ASN A 1 164 ? -51.428 -7.613 62.682 1.00 51.03 164 ASN A CA 1
ATOM 1307 C C . ASN A 1 164 ? -51.754 -7.141 64.119 1.00 51.03 164 ASN A C 1
ATOM 1309 O O . ASN A 1 164 ? -51.671 -7.924 65.060 1.00 51.03 164 ASN A O 1
ATOM 1313 N N . GLN A 1 165 ? -52.126 -5.868 64.311 1.00 51.62 165 GLN A N 1
ATOM 1314 C CA . GLN A 1 165 ? -52.596 -5.335 65.603 1.00 51.62 165 GLN A CA 1
ATOM 1315 C C . GLN A 1 165 ? -54.113 -5.087 65.665 1.00 51.62 165 GLN A C 1
ATOM 1317 O O . GLN A 1 165 ? -54.600 -4.542 66.652 1.00 51.62 165 GLN A O 1
ATOM 1322 N N . ARG A 1 166 ? -54.897 -5.512 64.663 1.00 49.53 166 ARG A N 1
ATOM 1323 C CA . ARG A 1 166 ? -56.362 -5.340 64.660 1.00 49.53 166 ARG A CA 1
ATOM 1324 C C . ARG A 1 166 ? -57.124 -6.665 64.740 1.00 49.53 166 ARG A C 1
ATOM 1326 O O . ARG A 1 166 ? -57.997 -6.929 63.923 1.00 49.53 166 ARG A O 1
ATOM 1333 N N . ILE A 1 167 ? -56.826 -7.476 65.753 1.00 51.41 167 ILE A N 1
ATOM 1334 C CA . ILE A 1 167 ? -57.771 -8.477 66.274 1.00 51.41 167 ILE A CA 1
ATOM 1335 C C . ILE A 1 167 ? -57.704 -8.431 67.810 1.00 51.41 167 ILE A C 1
ATOM 1337 O O . ILE A 1 167 ? -57.084 -9.278 68.445 1.00 51.41 167 ILE A O 1
ATOM 1341 N N . GLU A 1 168 ? -58.315 -7.409 68.420 1.00 47.78 168 GLU A N 1
ATOM 1342 C CA . GLU A 1 168 ? -58.719 -7.495 69.831 1.00 47.78 168 GLU A CA 1
ATOM 1343 C C . GLU A 1 168 ? -59.996 -8.350 69.932 1.00 47.78 168 GLU A C 1
ATOM 1345 O O . GLU A 1 168 ? -60.953 -8.110 69.184 1.00 47.78 168 GLU A O 1
ATOM 1350 N N . PRO A 1 169 ? -60.071 -9.327 70.851 1.00 42.03 169 PRO A N 1
ATOM 1351 C CA . PRO A 1 169 ? -61.313 -10.027 71.131 1.00 42.03 169 PRO A CA 1
ATOM 1352 C C . PRO A 1 169 ? -62.261 -9.105 71.913 1.00 42.03 169 PRO A C 1
ATOM 1354 O O . PRO A 1 169 ? -61.950 -8.637 73.005 1.00 42.03 169 PRO A O 1
ATOM 1357 N N . GLN A 1 170 ? -63.456 -8.867 71.372 1.00 49.31 170 GLN A N 1
AT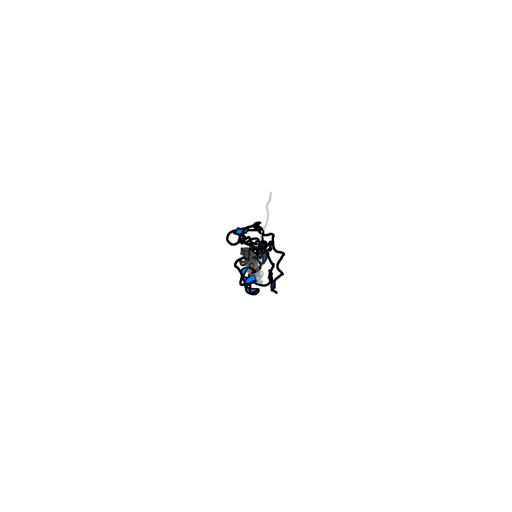OM 1358 C CA . GLN A 1 170 ? -64.547 -8.189 72.076 1.00 49.31 170 GLN A CA 1
ATOM 1359 C C . GLN A 1 170 ? -64.980 -9.020 73.300 1.00 49.31 170 GLN A C 1
ATOM 1361 O O . GLN A 1 170 ? -65.592 -10.079 73.134 1.00 49.31 170 GLN A O 1
ATOM 1366 N N . ARG A 1 171 ? -64.734 -8.549 74.534 1.00 44.28 171 ARG A N 1
ATOM 1367 C CA . ARG A 1 171 ? -65.458 -9.051 75.717 1.00 44.28 171 ARG A CA 1
ATOM 1368 C C . ARG A 1 171 ? -65.692 -7.980 76.795 1.00 44.28 171 ARG A C 1
ATOM 1370 O O . ARG A 1 171 ? -64.780 -7.558 77.489 1.00 44.28 171 ARG A O 1
ATOM 1377 N N . ASN A 1 172 ? -66.986 -7.694 76.958 1.00 38.97 172 ASN A N 1
ATOM 1378 C CA . ASN A 1 172 ? -67.728 -7.131 78.092 1.00 38.97 172 ASN A CA 1
ATOM 1379 C C . ASN A 1 172 ? -67.580 -5.652 78.493 1.00 38.97 172 ASN A C 1
ATOM 1381 O O . ASN A 1 172 ? -66.656 -5.221 79.172 1.00 38.97 172 ASN A O 1
ATOM 1385 N N . ARG A 1 173 ? -68.668 -4.932 78.180 1.00 50.97 173 ARG A N 1
ATOM 1386 C CA . ARG A 1 173 ? -69.138 -3.692 78.801 1.00 50.97 173 ARG A CA 1
ATOM 1387 C C . ARG A 1 173 ? -69.365 -3.886 80.306 1.00 50.97 173 ARG A C 1
ATOM 1389 O O . ARG A 1 173 ? -70.180 -4.723 80.676 1.00 50.97 173 ARG A O 1
ATOM 1396 N N . ASN A 1 174 ? -68.775 -3.022 81.126 1.00 39.00 174 ASN A N 1
ATOM 1397 C CA . ASN A 1 174 ? -69.356 -2.593 82.398 1.00 39.00 174 ASN A CA 1
ATOM 1398 C C . ASN A 1 174 ? -69.408 -1.062 82.400 1.00 39.00 174 ASN A C 1
ATOM 1400 O O . ASN A 1 174 ? -68.397 -0.388 82.218 1.00 39.00 174 ASN A O 1
ATOM 1404 N N . ILE A 1 175 ? -70.622 -0.529 82.524 1.00 51.53 175 ILE A N 1
ATOM 1405 C CA . ILE A 1 175 ? -70.931 0.899 82.531 1.00 51.53 175 ILE A CA 1
ATOM 1406 C C . ILE A 1 175 ? -70.971 1.350 83.991 1.00 51.53 175 ILE A C 1
ATOM 1408 O O . ILE A 1 175 ? -71.886 0.976 84.718 1.00 51.53 175 ILE A O 1
ATOM 1412 N N . THR A 1 176 ? -70.045 2.211 84.401 1.00 42.91 176 THR A N 1
ATOM 1413 C CA . THR A 1 176 ? -70.203 3.048 85.600 1.00 42.91 176 THR A CA 1
ATOM 1414 C C . THR A 1 176 ? -69.863 4.491 85.239 1.00 42.91 176 THR A C 1
ATOM 1416 O O . THR A 1 176 ? -68.738 4.796 84.851 1.00 42.91 176 THR A O 1
ATOM 1419 N N . ARG A 1 177 ? -70.877 5.364 85.307 1.00 47.84 177 ARG A N 1
ATOM 1420 C CA . ARG A 1 177 ? -70.788 6.814 85.063 1.00 47.84 177 ARG A CA 1
ATOM 1421 C C . ARG A 1 177 ? -70.005 7.502 86.187 1.00 47.84 177 ARG A C 1
ATOM 1423 O O . ARG A 1 177 ? -70.294 7.204 87.344 1.00 47.84 177 ARG A O 1
ATOM 1430 N N . PRO A 1 178 ? -69.184 8.524 85.900 1.00 43.47 178 PRO A N 1
ATOM 1431 C CA . PRO A 1 178 ? -68.888 9.565 86.866 1.00 43.47 178 PRO A CA 1
ATOM 1432 C C . PRO A 1 178 ? -69.842 10.749 86.677 1.00 43.47 178 PRO A C 1
ATOM 1434 O O . PRO A 1 178 ? -70.106 11.224 85.574 1.00 43.47 178 PRO A O 1
ATOM 1437 N N . THR A 1 179 ? -70.373 11.197 87.804 1.00 46.59 179 THR A N 1
ATOM 1438 C CA . THR A 1 179 ? -71.164 12.405 88.008 1.00 46.59 179 THR A CA 1
ATOM 1439 C C . THR A 1 179 ? -70.291 13.658 87.924 1.00 46.59 179 THR A C 1
ATOM 1441 O O . THR A 1 179 ? -69.311 13.760 88.658 1.00 46.59 179 THR A O 1
ATOM 1444 N N . SER A 1 180 ? -70.699 14.654 87.138 1.00 46.69 180 SER A N 1
ATOM 1445 C CA . SER A 1 180 ? -70.286 16.049 87.329 1.00 46.69 180 SER A CA 1
ATOM 1446 C C . SER A 1 180 ? -71.520 16.962 87.313 1.00 46.69 180 SER A C 1
ATOM 1448 O O . SER A 1 180 ? -72.454 16.782 86.533 1.00 46.69 180 SER A O 1
ATOM 1450 N N . LYS A 1 181 ? -71.551 17.893 88.268 1.00 50.47 181 LYS A N 1
ATOM 1451 C CA . LYS A 1 181 ? -72.585 18.905 88.553 1.00 50.47 181 LYS A CA 1
ATOM 1452 C C . LYS A 1 181 ? -71.849 20.249 88.794 1.00 50.47 181 LYS A C 1
ATOM 1454 O O . LYS A 1 181 ? -70.638 20.205 88.994 1.00 50.47 181 LYS A O 1
ATOM 1459 N N . PRO A 1 182 ? -72.510 21.420 88.732 1.00 51.38 182 PRO A N 1
ATOM 1460 C CA . PRO A 1 182 ? -72.434 22.322 87.582 1.00 51.38 182 PRO A CA 1
ATOM 1461 C C . PRO A 1 182 ? -71.788 23.696 87.878 1.00 51.38 182 PRO A C 1
ATOM 1463 O O . PRO A 1 182 ? -71.289 23.955 88.967 1.00 51.38 182 PRO A O 1
ATOM 1466 N N . CYS A 1 183 ? -71.808 24.541 86.844 1.00 36.28 183 CYS A N 1
ATOM 1467 C CA . CYS A 1 183 ? -71.229 25.875 86.677 1.00 36.28 183 CYS A CA 1
ATOM 1468 C C . CYS A 1 183 ? -71.609 26.932 87.734 1.00 36.28 183 CYS A C 1
ATOM 1470 O O . CYS A 1 183 ? -72.729 26.930 88.241 1.00 36.28 183 CYS A O 1
ATOM 1472 N N . ALA A 1 184 ? -70.735 27.932 87.909 1.00 41.09 184 ALA A N 1
ATOM 1473 C CA . ALA A 1 184 ? -71.086 29.268 88.393 1.00 41.09 184 ALA A CA 1
ATOM 1474 C C . ALA A 1 184 ? -70.319 30.334 87.584 1.00 41.09 184 ALA A C 1
ATOM 1476 O O . ALA A 1 184 ? -69.098 30.258 87.449 1.00 41.09 184 ALA A O 1
ATOM 1477 N N . TRP A 1 185 ? -71.081 31.270 87.017 1.00 32.94 185 TRP A N 1
ATOM 1478 C CA . TRP A 1 185 ? -70.639 32.516 86.381 1.00 32.94 185 TRP A CA 1
ATOM 1479 C C . TRP A 1 185 ? -70.303 33.572 87.452 1.00 32.94 185 TRP A C 1
ATOM 1481 O O . TRP A 1 185 ? -70.568 33.354 88.639 1.00 32.94 185 TRP A O 1
ATOM 1491 N N . PRO A 1 186 ? -69.729 34.710 87.051 1.00 54.25 186 PRO A N 1
ATOM 1492 C CA . PRO A 1 186 ? -70.595 35.879 86.836 1.00 54.25 186 PRO A CA 1
ATOM 1493 C C . PRO A 1 186 ? -70.657 36.361 85.383 1.00 54.25 186 PRO A C 1
ATOM 1495 O O . PRO A 1 186 ? -69.655 36.199 84.652 1.00 54.25 186 PRO A O 1
#